Protein AF-A0A7S2XZB2-F1 (afdb_monomer)

Nearest PDB structures (foldseek):
  2qe9-assembly1_A  TM=4.032E-01  e=4.103E+00  Bacillus subtilis
  6ci5-assembly1_A  TM=3.656E-01  e=5.348E+00  Anoxybacillus ayderensis G10

Sequence (186 aa):
TEIVTKYWADRLIQVLASNPILPNFGVTGPTDTLNPKIFTHSFVHRTHLEVFQGAYFPEGFKNWWSDDWISTVYGRRHTFRQQDVKVTHNVKAQKTGSWERYEIDYTAQWILEKELRQGFVTVSRYLRQKGLPGLPLPSICSYSPGIEDMVAFNLPNKNQSLPTSQNASLPLPPSGNTTSKHNLSR

Secondary structure (DSSP, 8-state):
-EE-STTHHHHHHHHHHT-SSSTT-SEEEEEESS-TTS-SS-B--THHHHHTTT-SS-TT--STHHHHHHHHTT-TTTEEEEEEEEEE--GGG--SS-S-SS---THHHHHHHHHHHHHHHHHHHHHHHTTPPPPPPP-STT----HHHHHTT----S--PPPP-------PPPP-----------

Solvent-accessible surface area (backbone atoms only — not comparable to full-atom values): 11949 Å² total; per-residue (Å²): 107,48,71,77,36,81,69,42,66,62,51,54,51,50,55,31,50,60,32,91,89,45,65,31,44,45,36,32,32,43,30,30,82,90,47,71,88,40,30,90,48,70,42,70,44,73,52,45,27,65,58,49,79,68,38,92,64,69,88,86,59,88,59,75,60,53,28,58,41,64,57,45,39,57,40,83,92,28,42,48,81,35,87,79,29,34,31,47,72,62,69,86,80,67,84,79,77,72,99,61,96,67,83,91,56,73,70,55,54,59,50,46,55,52,53,37,55,54,36,38,52,40,52,22,49,53,29,44,77,71,75,38,83,50,68,78,78,68,93,64,76,97,59,74,83,52,73,60,69,67,48,72,78,66,64,76,79,91,78,73,81,76,85,88,76,83,89,79,85,87,77,84,83,84,88,81,85,86,86,87,87,87,80,86,91,132

Mean predicted aligned error: 14.4 Å

Structure (mmCIF, N/CA/C/O backbone):
data_AF-A0A7S2XZB2-F1
#
_entry.id   AF-A0A7S2XZB2-F1
#
loop_
_atom_site.group_PDB
_atom_site.id
_atom_site.type_symbol
_atom_site.label_atom_id
_atom_site.label_alt_id
_atom_site.label_comp_id
_atom_site.label_asym_id
_atom_site.label_entity_id
_atom_site.label_seq_id
_atom_site.pdbx_PDB_ins_code
_atom_site.Cartn_x
_atom_site.Cartn_y
_atom_site.Cartn_z
_atom_site.occupancy
_atom_site.B_iso_or_equiv
_atom_site.auth_seq_id
_atom_site.auth_comp_id
_atom_site.auth_asym_id
_atom_site.auth_atom_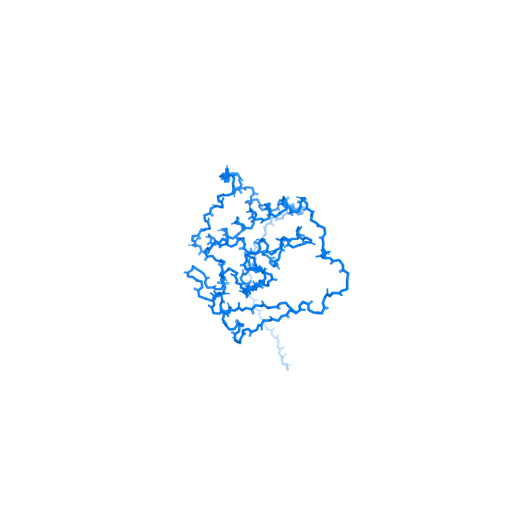id
_atom_site.pdbx_PDB_model_num
ATOM 1 N N . THR A 1 1 ? 6.235 -2.845 -19.953 1.00 83.31 1 THR A N 1
ATOM 2 C CA . THR A 1 1 ? 5.923 -3.622 -18.743 1.00 83.31 1 THR A CA 1
ATOM 3 C C . THR A 1 1 ? 4.567 -4.247 -18.934 1.00 83.31 1 THR A C 1
ATOM 5 O O . THR A 1 1 ? 3.728 -3.596 -19.543 1.00 83.31 1 THR A O 1
ATOM 8 N N . GLU A 1 2 ? 4.373 -5.482 -18.486 1.00 90.56 2 GLU A N 1
ATOM 9 C CA . GLU A 1 2 ? 3.124 -6.230 -18.661 1.00 90.56 2 GLU A CA 1
ATOM 10 C C . GLU A 1 2 ? 2.838 -7.093 -17.425 1.00 90.56 2 GLU A C 1
ATOM 12 O O . GLU A 1 2 ? 3.747 -7.728 -16.890 1.00 90.56 2 GLU A O 1
ATOM 17 N N . ILE A 1 3 ? 1.580 -7.124 -16.971 1.00 91.62 3 ILE A N 1
ATOM 18 C CA . ILE A 1 3 ? 1.120 -8.099 -15.973 1.00 91.62 3 ILE A CA 1
ATOM 19 C C . ILE A 1 3 ? 0.718 -9.366 -16.726 1.00 91.62 3 ILE A C 1
ATOM 21 O O . ILE A 1 3 ? -0.261 -9.367 -17.466 1.00 91.62 3 ILE A O 1
ATOM 25 N N . VAL A 1 4 ? 1.478 -10.443 -16.534 1.00 92.06 4 VAL A N 1
ATOM 26 C CA . VAL A 1 4 ? 1.359 -11.678 -17.333 1.00 92.06 4 VAL A CA 1
ATOM 27 C C . VAL A 1 4 ? 0.347 -12.678 -16.761 1.00 92.06 4 VAL A C 1
ATOM 29 O O . VAL A 1 4 ? -0.022 -13.651 -17.418 1.00 92.06 4 VAL A O 1
ATOM 32 N N . THR A 1 5 ? -0.108 -12.465 -15.525 1.00 92.62 5 THR A N 1
ATOM 33 C CA . THR A 1 5 ? -1.073 -13.344 -14.852 1.00 92.62 5 THR A CA 1
ATOM 34 C C . THR A 1 5 ? -2.502 -13.034 -15.309 1.00 92.62 5 THR A C 1
ATOM 36 O O . THR A 1 5 ? -2.958 -11.900 -15.200 1.00 92.62 5 THR A O 1
ATOM 39 N N . LYS A 1 6 ? -3.256 -14.041 -15.769 1.00 94.88 6 LYS A N 1
ATOM 40 C CA . LYS A 1 6 ? -4.691 -13.890 -16.086 1.00 94.88 6 LYS A CA 1
ATOM 41 C C . LYS A 1 6 ? -5.515 -13.619 -14.823 1.00 94.88 6 LYS A C 1
ATOM 43 O O . LYS A 1 6 ? -5.174 -14.120 -13.758 1.00 94.88 6 LYS A O 1
ATOM 48 N N . TYR A 1 7 ? -6.612 -12.869 -14.958 1.00 95.31 7 TYR A N 1
ATOM 49 C CA . TYR A 1 7 ? -7.508 -12.510 -13.841 1.00 95.31 7 TYR A CA 1
ATOM 50 C C . TYR A 1 7 ? -6.796 -11.794 -12.682 1.00 95.31 7 TYR A C 1
ATOM 52 O O . TYR A 1 7 ? -7.238 -11.836 -11.534 1.00 95.31 7 TYR A O 1
ATOM 60 N N . TRP A 1 8 ? -5.676 -11.126 -12.977 1.00 95.88 8 TRP A N 1
ATOM 61 C CA . TRP A 1 8 ? -4.886 -10.427 -11.971 1.00 95.88 8 TRP A CA 1
ATOM 62 C C . TRP A 1 8 ? -5.719 -9.392 -11.210 1.00 95.88 8 TRP A C 1
ATOM 64 O O . TRP A 1 8 ? -5.598 -9.298 -9.994 1.00 95.88 8 TRP A O 1
ATOM 74 N N . ALA A 1 9 ? -6.593 -8.652 -11.898 1.00 96.12 9 ALA A N 1
ATOM 75 C CA . ALA A 1 9 ? -7.404 -7.608 -11.280 1.00 96.12 9 ALA A CA 1
ATOM 76 C C . ALA A 1 9 ? -8.360 -8.196 -10.235 1.00 96.12 9 ALA A C 1
ATOM 78 O O . ALA A 1 9 ? -8.348 -7.757 -9.086 1.00 96.12 9 ALA A O 1
ATOM 79 N N . ASP A 1 10 ? -9.107 -9.243 -10.600 1.00 97.19 10 ASP A N 1
ATOM 80 C CA . ASP A 1 10 ? -10.023 -9.942 -9.693 1.00 97.19 10 ASP A CA 1
ATOM 81 C C . ASP A 1 10 ? -9.284 -10.460 -8.460 1.00 97.19 10 ASP A C 1
ATOM 83 O O . ASP A 1 10 ? -9.755 -10.312 -7.331 1.00 97.19 10 ASP A O 1
ATOM 87 N N . ARG A 1 11 ? -8.078 -11.004 -8.662 1.00 97.19 11 ARG A N 1
ATOM 88 C CA . ARG A 1 11 ? -7.239 -11.493 -7.570 1.00 97.19 11 ARG A CA 1
ATOM 89 C C . ARG A 1 11 ? -6.846 -10.376 -6.602 1.00 97.19 11 ARG A C 1
ATOM 91 O O . ARG A 1 11 ? -7.005 -10.544 -5.394 1.00 97.19 11 ARG A O 1
ATOM 98 N N . LEU A 1 12 ? -6.359 -9.240 -7.107 1.00 97.25 12 LEU A N 1
ATOM 99 C CA . LEU A 1 12 ? -5.964 -8.101 -6.267 1.00 97.25 12 LEU A CA 1
ATOM 100 C C . LEU A 1 12 ? -7.168 -7.485 -5.531 1.00 97.25 12 LEU A C 1
ATOM 102 O O . LEU A 1 12 ? -7.056 -7.138 -4.354 1.00 97.25 12 LEU A O 1
ATOM 106 N N . ILE A 1 13 ? -8.330 -7.412 -6.188 1.00 98.06 13 ILE A N 1
ATOM 107 C CA . ILE A 1 13 ? -9.589 -6.957 -5.580 1.00 98.06 13 ILE A CA 1
ATOM 108 C C . ILE A 1 13 ? -9.991 -7.879 -4.425 1.00 98.06 13 ILE A C 1
ATOM 110 O O . ILE A 1 13 ? -10.234 -7.402 -3.317 1.00 98.06 13 ILE A O 1
ATOM 114 N N . GLN A 1 14 ? -10.019 -9.195 -4.654 1.00 97.81 14 GLN A N 1
ATOM 115 C CA . GLN A 1 14 ? -10.382 -10.180 -3.630 1.00 97.81 14 GLN A CA 1
ATOM 116 C C . GLN A 1 14 ? -9.453 -10.113 -2.418 1.00 97.81 14 GLN A C 1
ATOM 118 O O . GLN A 1 14 ? -9.915 -10.186 -1.282 1.00 97.81 14 GLN A O 1
ATOM 123 N N . VAL A 1 15 ? -8.151 -9.935 -2.647 1.00 97.06 15 VAL A N 1
ATOM 124 C CA . VAL A 1 15 ? -7.157 -9.805 -1.576 1.00 97.06 15 VAL A CA 1
ATOM 125 C C . VAL A 1 15 ? -7.480 -8.617 -0.675 1.00 97.06 15 VAL A C 1
ATOM 127 O O . VAL A 1 15 ? -7.577 -8.792 0.539 1.00 97.06 15 VAL A O 1
ATOM 130 N N . LEU A 1 16 ? -7.701 -7.432 -1.249 1.00 97.69 16 LEU A N 1
ATOM 131 C CA . LEU A 1 16 ? -8.055 -6.250 -0.462 1.00 97.69 16 LEU A CA 1
ATOM 132 C C . LEU A 1 16 ? -9.400 -6.429 0.247 1.00 97.69 16 LEU A C 1
ATOM 134 O O . LEU A 1 16 ? -9.502 -6.130 1.438 1.00 97.69 16 LEU A O 1
ATOM 138 N N . ALA A 1 17 ? -10.409 -6.971 -0.438 1.00 98.06 17 ALA A N 1
ATOM 139 C CA . ALA A 1 17 ? -11.715 -7.261 0.150 1.00 98.06 17 ALA A CA 1
ATOM 140 C C . ALA A 1 17 ? -11.624 -8.241 1.332 1.00 98.06 17 ALA A C 1
ATOM 142 O O . ALA A 1 17 ? -12.382 -8.118 2.291 1.00 98.06 17 ALA A O 1
ATOM 143 N N . SER A 1 18 ? -10.662 -9.168 1.297 1.00 96.94 18 SER A N 1
ATOM 144 C CA . SER A 1 18 ? -10.449 -10.193 2.325 1.00 96.94 18 SER A CA 1
ATOM 145 C C . SER A 1 18 ? -9.659 -9.732 3.555 1.00 96.94 18 SER A C 1
ATOM 147 O O . SER A 1 18 ? -9.379 -10.552 4.432 1.00 96.94 18 SER A O 1
ATOM 149 N N . ASN A 1 19 ? -9.267 -8.455 3.649 1.00 96.25 19 ASN A N 1
ATOM 150 C CA . ASN A 1 19 ? -8.520 -7.967 4.808 1.00 96.25 19 ASN A CA 1
ATOM 151 C C . ASN A 1 19 ? -9.301 -8.251 6.116 1.00 96.25 19 ASN A C 1
ATOM 153 O O . ASN A 1 19 ? -10.429 -7.778 6.270 1.00 96.25 19 ASN A O 1
ATOM 157 N N . PRO A 1 20 ? -8.702 -8.979 7.081 1.00 92.25 20 PRO A N 1
ATOM 158 C CA . PRO A 1 20 ? -9.419 -9.522 8.237 1.00 92.25 20 PRO A CA 1
ATOM 159 C C . PRO A 1 20 ? -9.800 -8.476 9.291 1.00 92.25 20 PRO A C 1
ATOM 161 O O . PRO A 1 20 ? -10.577 -8.777 10.191 1.00 92.25 20 PRO A O 1
ATOM 164 N N . ILE A 1 21 ? -9.219 -7.275 9.231 1.00 92.69 21 ILE A N 1
ATOM 165 C CA . ILE A 1 21 ? -9.509 -6.184 10.173 1.00 92.69 21 ILE A CA 1
ATOM 166 C C . ILE A 1 21 ? -10.516 -5.211 9.565 1.00 92.69 21 ILE A C 1
ATOM 168 O O . ILE A 1 21 ? -11.440 -4.775 10.246 1.00 92.69 21 ILE A O 1
ATOM 172 N N . LEU A 1 22 ? -10.323 -4.851 8.297 1.00 95.44 22 LEU A N 1
ATOM 173 C CA . LEU A 1 22 ? -11.195 -3.923 7.592 1.00 95.44 22 LEU A CA 1
ATOM 174 C C . LEU A 1 22 ? -11.205 -4.270 6.101 1.00 95.44 22 LEU A C 1
ATOM 176 O O . LEU A 1 22 ? -10.175 -4.084 5.450 1.00 95.44 22 LEU A O 1
ATOM 180 N N . PRO A 1 23 ? -12.337 -4.732 5.540 1.00 97.69 23 PRO A N 1
ATOM 181 C CA . PRO A 1 23 ? -12.445 -5.004 4.115 1.00 97.69 23 PRO A CA 1
ATOM 182 C C . PRO A 1 23 ? -12.007 -3.810 3.269 1.00 97.69 23 PRO A C 1
ATOM 184 O O . PRO A 1 23 ? -12.341 -2.660 3.560 1.00 97.69 23 PRO A O 1
ATOM 187 N N . ASN A 1 24 ? -11.269 -4.102 2.202 1.00 98.31 24 ASN A N 1
ATOM 188 C CA . ASN A 1 24 ? -10.711 -3.138 1.260 1.00 98.31 24 ASN A CA 1
ATOM 189 C C . ASN A 1 24 ? -9.665 -2.170 1.839 1.00 98.31 24 ASN A C 1
ATOM 191 O O . ASN A 1 24 ? -9.346 -1.153 1.223 1.00 98.31 24 ASN A O 1
ATOM 195 N N . PHE A 1 25 ? -9.111 -2.469 3.011 1.00 97.88 25 PHE A N 1
ATOM 196 C CA . PHE A 1 25 ? -8.040 -1.682 3.609 1.00 97.88 25 PHE A CA 1
ATOM 197 C C . PHE A 1 25 ? -6.660 -2.234 3.254 1.00 97.88 25 PHE A C 1
ATOM 199 O O . PHE A 1 25 ? -6.464 -3.450 3.205 1.00 97.88 25 PHE A O 1
ATOM 206 N N . GLY A 1 26 ? -5.681 -1.346 3.096 1.00 97.44 26 GLY A N 1
ATOM 207 C CA . GLY A 1 26 ? -4.294 -1.717 2.839 1.00 97.44 26 GLY A CA 1
ATOM 208 C C . GLY A 1 26 ? -3.870 -1.537 1.388 1.00 97.44 26 GLY A C 1
ATOM 209 O O . GLY A 1 26 ? -4.462 -0.764 0.634 1.00 97.44 26 GLY A O 1
ATOM 210 N N . VAL A 1 27 ? -2.825 -2.270 1.017 1.00 98.25 27 VAL A N 1
ATOM 211 C CA . VAL A 1 27 ? -2.229 -2.249 -0.319 1.00 98.25 27 VAL A CA 1
ATOM 212 C C . VAL A 1 27 ? -1.870 -3.658 -0.772 1.00 98.25 27 VAL A C 1
ATOM 214 O O . VAL A 1 27 ? -1.482 -4.518 0.021 1.00 98.25 27 VAL A O 1
ATOM 217 N N . THR A 1 28 ? -1.972 -3.886 -2.073 1.00 97.81 28 THR A N 1
ATOM 218 C CA . THR A 1 28 ? -1.464 -5.075 -2.749 1.00 97.81 28 THR A CA 1
ATOM 219 C C . THR A 1 28 ? -0.800 -4.684 -4.072 1.00 97.81 28 THR A C 1
ATOM 221 O O . THR A 1 28 ? -0.580 -3.505 -4.332 1.0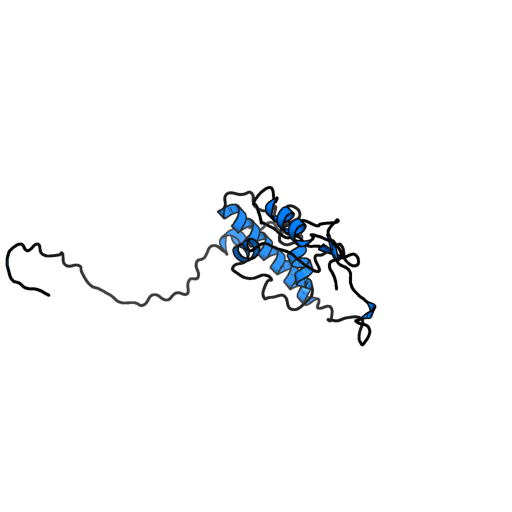0 97.81 28 THR A O 1
ATOM 224 N N . GLY A 1 29 ? -0.439 -5.657 -4.897 1.00 96.31 29 GLY A N 1
ATOM 225 C CA . GLY A 1 29 ? 0.154 -5.432 -6.209 1.00 96.31 29 GLY A CA 1
ATOM 226 C C . GLY A 1 29 ? 0.751 -6.716 -6.783 1.00 96.31 29 GLY A C 1
ATOM 227 O O . GLY A 1 29 ? 0.974 -7.675 -6.030 1.00 96.31 29 GLY A O 1
ATOM 228 N N . PRO A 1 30 ? 1.006 -6.761 -8.102 1.00 95.31 30 PRO A N 1
ATOM 229 C CA . PRO A 1 30 ? 1.800 -7.821 -8.703 1.00 95.31 30 PRO A CA 1
ATOM 230 C C . PRO A 1 30 ? 3.209 -7.866 -8.100 1.00 95.31 30 PRO A C 1
ATOM 232 O O . PRO A 1 30 ? 3.810 -6.836 -7.794 1.00 95.31 30 PRO A O 1
ATOM 235 N N . THR A 1 31 ? 3.766 -9.068 -7.990 1.00 92.88 31 THR A N 1
ATOM 236 C CA . THR A 1 31 ? 5.192 -9.252 -7.723 1.00 92.88 31 THR A CA 1
ATOM 237 C C . THR A 1 31 ? 5.981 -8.974 -8.995 1.00 92.88 31 THR A C 1
ATOM 239 O O . THR A 1 31 ? 5.800 -9.643 -10.018 1.00 92.88 31 THR A O 1
ATOM 242 N N . ASP A 1 32 ? 6.886 -8.005 -8.919 1.00 89.56 32 ASP A N 1
ATOM 243 C CA . ASP A 1 32 ? 7.895 -7.787 -9.943 1.00 89.56 32 ASP A CA 1
ATOM 244 C C . ASP A 1 32 ? 8.981 -8.856 -9.829 1.00 89.56 32 ASP A C 1
ATOM 246 O O . ASP A 1 32 ? 9.642 -9.010 -8.801 1.00 89.56 32 ASP A O 1
ATOM 250 N N . THR A 1 33 ? 9.156 -9.614 -10.909 1.00 83.19 33 THR A N 1
ATOM 251 C CA . THR A 1 33 ? 10.174 -10.669 -10.994 1.00 83.19 33 THR A CA 1
ATOM 252 C 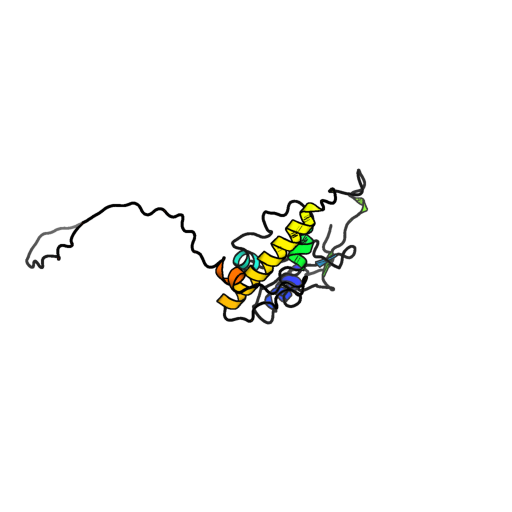C . THR A 1 33 ? 11.610 -10.152 -10.865 1.00 83.19 33 THR A C 1
ATOM 254 O O . THR A 1 33 ? 12.492 -10.931 -10.510 1.00 83.19 33 THR A O 1
ATOM 257 N N . LEU A 1 34 ? 11.850 -8.864 -11.125 1.00 83.94 34 LEU A N 1
ATOM 258 C CA . LEU A 1 34 ? 13.157 -8.220 -10.991 1.00 83.94 34 LEU A CA 1
ATOM 259 C C . LEU A 1 34 ? 13.319 -7.501 -9.645 1.00 83.94 34 LEU A C 1
ATOM 261 O O . LEU A 1 34 ? 14.443 -7.368 -9.164 1.00 83.94 34 LEU A O 1
ATOM 265 N N . ASN A 1 35 ? 12.219 -7.075 -9.015 1.00 81.31 35 ASN A N 1
ATOM 266 C CA . ASN A 1 35 ? 12.233 -6.415 -7.710 1.00 81.31 35 ASN A CA 1
ATOM 267 C C . ASN A 1 35 ? 11.069 -6.869 -6.803 1.00 81.31 35 ASN A C 1
ATOM 269 O O . ASN A 1 35 ? 10.096 -6.143 -6.607 1.00 81.31 35 ASN A O 1
ATOM 273 N N . PRO A 1 36 ? 11.165 -8.057 -6.180 1.00 80.38 36 PRO A N 1
ATOM 274 C CA . PRO A 1 36 ? 10.065 -8.619 -5.394 1.00 80.38 36 PRO A CA 1
ATOM 275 C C . PRO A 1 36 ? 9.877 -7.952 -4.018 1.00 80.38 36 PRO A C 1
ATOM 277 O O . PRO A 1 36 ? 8.935 -8.281 -3.292 1.00 80.38 36 PRO A O 1
ATOM 280 N N . LYS A 1 37 ? 10.792 -7.059 -3.613 1.00 82.12 37 LYS A N 1
ATOM 281 C CA . LYS A 1 37 ? 10.818 -6.470 -2.264 1.00 82.12 37 LYS A CA 1
ATOM 282 C C . LYS A 1 37 ? 9.880 -5.275 -2.110 1.00 82.12 37 LYS A C 1
ATOM 284 O O . LYS A 1 37 ? 9.399 -5.037 -1.005 1.00 82.12 37 LYS A O 1
ATOM 289 N N . ILE A 1 38 ? 9.596 -4.553 -3.189 1.00 86.06 38 ILE A N 1
ATOM 290 C CA . ILE A 1 38 ? 8.738 -3.363 -3.195 1.00 86.06 38 ILE A CA 1
ATOM 291 C C . ILE A 1 38 ? 7.639 -3.509 -4.247 1.00 86.06 38 ILE A C 1
ATOM 293 O O . ILE A 1 38 ? 7.719 -4.351 -5.138 1.00 86.06 38 ILE A O 1
ATOM 297 N N . PHE A 1 39 ? 6.573 -2.730 -4.115 1.00 90.06 39 PHE A N 1
ATOM 298 C CA . PHE A 1 39 ? 5.543 -2.633 -5.137 1.00 90.06 39 PHE A CA 1
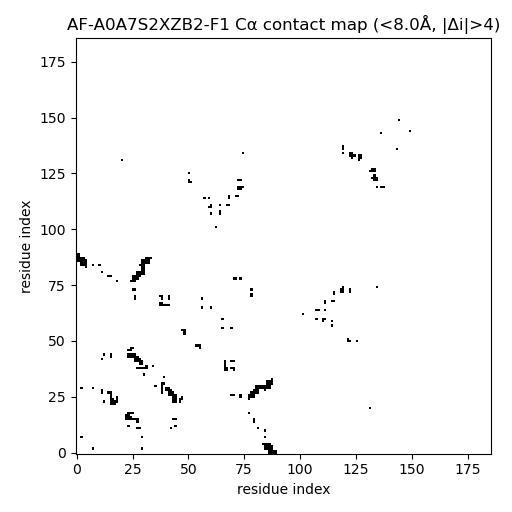ATOM 299 C C . PHE A 1 39 ? 5.948 -1.600 -6.180 1.00 90.06 39 PHE A C 1
ATOM 301 O O . PHE A 1 39 ? 5.684 -0.418 -6.000 1.00 90.06 39 PHE A O 1
ATOM 308 N N . THR A 1 40 ? 6.506 -2.062 -7.299 1.00 88.62 40 THR A N 1
ATOM 309 C CA . THR A 1 40 ? 6.697 -1.206 -8.485 1.00 88.62 40 THR A CA 1
ATOM 310 C C . THR A 1 40 ? 5.366 -0.833 -9.143 1.00 88.62 40 THR A C 1
ATOM 312 O O . THR A 1 40 ? 5.276 0.126 -9.901 1.00 88.62 40 THR A O 1
ATOM 315 N N . HIS A 1 41 ? 4.316 -1.612 -8.865 1.00 92.69 41 HIS A N 1
ATOM 316 C CA . HIS A 1 41 ? 2.939 -1.345 -9.262 1.00 92.69 41 HIS A CA 1
ATOM 317 C C . HIS A 1 41 ? 2.047 -1.616 -8.050 1.00 92.69 41 HIS A C 1
ATOM 319 O O . HIS A 1 41 ? 1.666 -2.756 -7.787 1.00 92.69 41 HIS A O 1
ATOM 325 N N . SER A 1 42 ? 1.759 -0.583 -7.263 1.00 95.00 42 SER A N 1
ATOM 326 C CA . SER A 1 42 ? 0.818 -0.705 -6.149 1.00 95.00 42 SER A CA 1
ATOM 327 C C . SER A 1 42 ? -0.627 -0.743 -6.654 1.00 95.00 42 SER A C 1
ATOM 329 O O . SER A 1 42 ? -0.972 -0.146 -7.671 1.00 95.00 42 SER A O 1
ATOM 331 N N . PHE A 1 43 ? -1.476 -1.464 -5.932 1.00 97.62 43 PHE A N 1
ATOM 332 C CA . PHE A 1 43 ? -2.906 -1.570 -6.167 1.00 97.62 43 PHE A CA 1
ATOM 333 C C . PHE A 1 43 ? -3.631 -1.376 -4.836 1.00 97.62 43 PHE A C 1
ATOM 335 O O . PHE A 1 43 ? -3.378 -2.087 -3.858 1.00 97.62 43 PHE A O 1
ATOM 342 N N . VAL A 1 44 ? -4.531 -0.399 -4.798 1.00 98.38 44 VAL A N 1
ATOM 343 C CA . VAL A 1 44 ? -5.271 0.006 -3.599 1.00 98.38 44 VAL A CA 1
ATOM 344 C C . VAL A 1 44 ? -6.750 0.185 -3.923 1.00 98.38 44 VAL A C 1
ATOM 346 O O . VAL A 1 44 ? -7.136 0.414 -5.067 1.00 98.38 44 VAL A O 1
ATOM 349 N N . HIS A 1 45 ? -7.590 0.111 -2.897 1.00 98.44 45 HIS A N 1
ATOM 350 C CA . HIS A 1 45 ? -8.995 0.499 -2.986 1.00 98.44 45 HIS A CA 1
ATOM 351 C C . HIS A 1 45 ? -9.162 1.994 -2.668 1.00 98.44 45 HIS A C 1
ATOM 353 O O . HIS A 1 45 ? -8.286 2.598 -2.048 1.00 98.44 45 HIS A O 1
ATOM 359 N N . ARG A 1 46 ? -10.326 2.588 -2.981 1.00 98.00 46 ARG A N 1
ATOM 360 C CA . ARG A 1 46 ? -10.654 3.988 -2.627 1.00 98.00 46 ARG A CA 1
ATOM 361 C C . ARG A 1 46 ? -10.487 4.313 -1.136 1.00 98.00 46 ARG A C 1
ATOM 363 O O . ARG A 1 46 ? -10.265 5.462 -0.784 1.00 98.00 46 ARG A O 1
ATOM 370 N N . THR A 1 47 ? -10.541 3.304 -0.266 1.00 98.12 47 THR A N 1
ATOM 371 C CA . THR A 1 47 ? -10.270 3.437 1.174 1.00 98.12 47 THR A CA 1
ATOM 372 C C . THR A 1 47 ? -8.875 4.001 1.445 1.00 98.12 47 THR A C 1
ATOM 374 O O . THR A 1 47 ? -8.697 4.707 2.428 1.00 98.12 47 THR A O 1
ATOM 377 N N . HIS A 1 48 ? -7.894 3.763 0.573 1.00 98.38 48 HIS A N 1
ATOM 378 C CA . HIS A 1 48 ? -6.590 4.417 0.667 1.00 98.38 48 HIS A CA 1
ATOM 379 C C . HIS A 1 48 ? -6.708 5.943 0.577 1.00 98.38 48 HIS A C 1
ATOM 381 O O . HIS A 1 48 ? -6.179 6.654 1.426 1.00 98.38 48 HIS A O 1
ATOM 387 N N . LEU A 1 49 ? -7.487 6.439 -0.385 1.00 97.69 49 LEU A N 1
ATOM 388 C CA . LEU A 1 49 ? -7.743 7.870 -0.537 1.00 97.69 49 LEU A CA 1
ATOM 389 C C . LEU A 1 49 ? -8.533 8.427 0.654 1.00 97.69 49 LEU A C 1
ATOM 391 O O . LEU A 1 49 ? -8.285 9.549 1.073 1.00 97.69 49 LEU A O 1
ATOM 395 N N . GLU A 1 50 ? -9.438 7.648 1.250 1.00 97.81 50 GLU A N 1
ATOM 396 C CA . GLU A 1 50 ? -10.118 8.047 2.492 1.00 97.81 50 GLU A CA 1
ATOM 397 C C . GLU A 1 50 ? -9.130 8.177 3.669 1.00 97.81 50 GLU A C 1
ATOM 399 O O . GLU A 1 50 ? -9.237 9.111 4.461 1.00 97.81 50 GLU A O 1
ATOM 404 N N . VAL A 1 51 ? -8.150 7.270 3.777 1.00 97.44 51 VAL A N 1
ATOM 405 C CA . VAL A 1 51 ? -7.102 7.309 4.816 1.00 97.44 51 VAL A CA 1
ATOM 406 C C . VAL A 1 51 ? -6.207 8.539 4.648 1.00 97.44 51 VAL A C 1
ATOM 408 O O . VAL A 1 51 ? -5.907 9.216 5.631 1.00 97.44 51 VAL A O 1
ATOM 411 N N . PHE A 1 52 ? -5.800 8.840 3.414 1.00 96.56 52 PHE A N 1
ATOM 412 C CA . PHE A 1 52 ? -4.831 9.892 3.087 1.00 96.56 52 PHE A CA 1
ATOM 413 C C . PHE A 1 52 ? -5.467 11.155 2.491 1.00 96.56 52 PHE A C 1
ATOM 415 O O . PHE A 1 52 ? -4.809 11.907 1.780 1.00 96.56 52 PHE A O 1
ATOM 422 N N . GLN A 1 53 ? -6.742 11.412 2.801 1.00 95.00 53 GLN A N 1
ATOM 423 C CA . GLN A 1 53 ? -7.432 12.671 2.478 1.00 95.00 53 GLN A CA 1
ATOM 424 C C . GLN A 1 53 ? -7.375 13.041 0.981 1.00 95.00 53 GLN A C 1
ATOM 426 O O . GLN A 1 53 ? -7.229 14.202 0.614 1.00 95.00 53 GLN A O 1
ATOM 431 N N . GLY A 1 54 ? -7.501 12.043 0.107 1.00 95.25 54 GLY A N 1
ATOM 432 C CA . GLY A 1 54 ? -7.514 12.200 -1.348 1.00 95.25 54 GLY A CA 1
ATOM 433 C C . GLY A 1 54 ? -6.156 12.025 -2.029 1.00 95.25 54 GLY A C 1
ATOM 434 O O . GLY A 1 54 ? -6.122 11.916 -3.253 1.00 95.25 54 GLY A O 1
ATOM 435 N N . ALA A 1 55 ? -5.055 11.940 -1.280 1.00 94.81 55 ALA A N 1
ATOM 436 C CA . ALA A 1 55 ? -3.728 11.716 -1.844 1.00 94.81 55 ALA A CA 1
ATOM 437 C C . ALA A 1 55 ? -3.430 10.218 -2.028 1.00 94.81 55 ALA A C 1
ATOM 439 O O . ALA A 1 55 ? -3.701 9.411 -1.141 1.00 94.81 55 ALA A O 1
ATOM 440 N N . TYR A 1 56 ? -2.845 9.849 -3.174 1.00 95.19 56 TYR A N 1
ATOM 441 C CA . TYR A 1 56 ? -2.311 8.495 -3.404 1.00 95.19 56 TYR A CA 1
ATOM 442 C C . TYR A 1 56 ? -0.873 8.358 -2.875 1.00 95.19 56 TYR A C 1
ATOM 444 O O . TYR A 1 56 ? -0.471 7.326 -2.347 1.00 95.19 56 TYR A O 1
ATOM 452 N N . PHE A 1 57 ? -0.086 9.423 -3.002 1.00 94.56 57 PHE A N 1
ATOM 453 C CA . PHE A 1 57 ? 1.253 9.524 -2.440 1.00 94.56 57 PHE A CA 1
ATOM 454 C C . PHE A 1 57 ? 1.393 10.865 -1.716 1.00 94.56 57 PHE A C 1
ATOM 456 O O . PHE A 1 57 ? 0.755 11.838 -2.126 1.00 94.56 57 PHE A O 1
ATOM 463 N N . PRO A 1 58 ? 2.231 10.944 -0.673 1.00 91.12 58 PRO A N 1
ATOM 464 C CA . PRO A 1 58 ? 2.638 12.215 -0.091 1.00 91.12 58 PRO A CA 1
ATOM 465 C C . PRO A 1 58 ? 3.222 13.174 -1.134 1.00 91.12 58 PRO A C 1
ATOM 467 O O . PRO A 1 58 ? 4.026 12.771 -1.974 1.00 91.12 58 PRO A O 1
ATOM 470 N N . GLU A 1 59 ? 2.880 14.460 -1.035 1.00 84.50 59 GLU A N 1
ATOM 471 C CA . GLU A 1 59 ? 3.355 15.509 -1.957 1.00 84.50 59 GLU A CA 1
ATOM 472 C C . GLU A 1 59 ? 4.885 15.673 -1.956 1.00 84.50 59 GLU A C 1
ATOM 474 O O . GLU A 1 59 ? 5.467 16.182 -2.913 1.00 84.50 59 GLU A O 1
ATOM 479 N N . GLY A 1 60 ? 5.551 15.233 -0.882 1.00 75.50 60 GLY A N 1
ATOM 480 C CA . GLY A 1 60 ? 7.003 15.303 -0.736 1.00 75.50 60 GLY A CA 1
ATOM 481 C C . GLY A 1 60 ? 7.786 14.369 -1.665 1.00 75.50 60 GLY A C 1
ATOM 482 O O . GLY A 1 60 ? 8.987 14.578 -1.844 1.00 75.50 60 GLY A O 1
ATOM 483 N N . PHE A 1 61 ? 7.151 13.358 -2.271 1.00 80.56 61 PHE A N 1
ATOM 484 C CA . PHE A 1 61 ? 7.850 12.427 -3.156 1.00 80.56 61 PHE A CA 1
ATOM 485 C C . PHE A 1 61 ? 7.952 12.956 -4.587 1.00 80.56 61 PHE A C 1
ATOM 487 O O . PHE A 1 61 ? 6.954 13.213 -5.255 1.00 80.56 61 PHE A O 1
ATOM 494 N N . LYS A 1 62 ? 9.191 13.069 -5.079 1.00 66.75 62 LYS A N 1
ATOM 495 C CA . LYS A 1 62 ? 9.514 13.466 -6.464 1.00 66.75 62 LYS A CA 1
ATOM 496 C C . LYS A 1 62 ? 10.175 12.345 -7.279 1.00 66.75 62 LYS A C 1
ATOM 498 O O . LYS A 1 62 ? 10.559 12.560 -8.423 1.00 66.75 62 LYS A O 1
ATOM 503 N N . ASN A 1 63 ? 10.361 11.171 -6.682 1.00 68.88 63 ASN A N 1
ATOM 504 C CA . ASN A 1 63 ? 11.207 10.085 -7.178 1.00 68.88 63 ASN A CA 1
ATOM 505 C C . ASN A 1 63 ? 10.702 8.712 -6.682 1.00 68.88 63 ASN A C 1
ATOM 507 O O . ASN A 1 63 ? 9.603 8.599 -6.144 1.00 68.88 63 ASN A O 1
ATOM 511 N N . TRP A 1 64 ? 11.523 7.672 -6.869 1.00 70.50 64 TRP A N 1
ATOM 512 C CA . TRP A 1 64 ? 11.207 6.258 -6.621 1.00 70.50 64 TRP A CA 1
ATOM 513 C C . TRP A 1 64 ? 10.824 5.888 -5.180 1.00 70.50 64 TRP A C 1
ATOM 515 O O . TRP A 1 64 ? 10.280 4.809 -4.966 1.00 70.50 64 TRP A O 1
ATOM 525 N N . TRP A 1 65 ? 11.055 6.760 -4.192 1.00 82.69 65 TRP A N 1
ATOM 526 C CA . TRP A 1 65 ? 10.744 6.468 -2.785 1.00 82.69 65 TRP A CA 1
ATOM 527 C C . TRP A 1 65 ? 9.248 6.273 -2.503 1.00 82.69 65 TRP A C 1
ATOM 529 O O . TRP A 1 65 ? 8.884 5.747 -1.451 1.00 82.69 65 TRP A O 1
ATOM 539 N N . SER A 1 66 ? 8.372 6.644 -3.443 1.00 88.75 66 SER A N 1
ATOM 540 C CA . SER A 1 66 ? 6.947 6.303 -3.398 1.00 88.75 66 SER A CA 1
ATOM 541 C C . SER A 1 66 ? 6.709 4.796 -3.278 1.00 88.75 66 SER A C 1
ATOM 543 O O . SER A 1 66 ? 5.800 4.376 -2.557 1.00 88.75 66 SER A O 1
ATOM 545 N N . ASP A 1 67 ? 7.537 3.987 -3.945 1.00 89.62 67 ASP A N 1
ATOM 546 C CA . ASP A 1 67 ? 7.395 2.531 -3.990 1.00 89.62 67 ASP A CA 1
ATOM 547 C C . ASP A 1 67 ? 7.791 1.913 -2.646 1.00 89.62 67 ASP A C 1
ATOM 549 O O . ASP A 1 67 ? 7.090 1.038 -2.125 1.00 89.62 67 ASP A O 1
ATOM 553 N N . ASP A 1 68 ? 8.868 2.413 -2.034 1.00 88.69 68 ASP A N 1
ATOM 554 C CA . ASP A 1 68 ? 9.280 2.060 -0.674 1.00 88.69 68 ASP A CA 1
ATOM 555 C C . ASP A 1 68 ? 8.224 2.465 0.358 1.00 88.69 68 ASP A C 1
ATOM 557 O O . ASP A 1 68 ? 7.860 1.669 1.234 1.00 88.69 68 ASP A O 1
ATOM 561 N N . TRP A 1 69 ? 7.687 3.682 0.231 1.00 92.94 69 TRP A N 1
ATOM 562 C CA . TRP A 1 69 ? 6.673 4.199 1.140 1.00 92.94 69 TRP A CA 1
ATOM 563 C C . TRP A 1 69 ? 5.401 3.356 1.101 1.00 92.94 69 TRP A C 1
ATOM 565 O O . TRP A 1 69 ? 4.978 2.833 2.136 1.00 92.94 69 TRP A O 1
ATOM 575 N N . ILE A 1 70 ? 4.814 3.154 -0.083 1.00 95.06 70 ILE A N 1
ATOM 576 C CA . ILE A 1 70 ? 3.547 2.423 -0.203 1.00 95.06 70 ILE A CA 1
ATOM 577 C C . ILE A 1 70 ? 3.716 0.952 0.188 1.00 95.06 70 ILE A C 1
ATOM 579 O O . ILE A 1 70 ? 2.826 0.366 0.802 1.00 95.06 70 ILE A O 1
ATOM 583 N N . SER A 1 71 ? 4.890 0.368 -0.065 1.00 93.12 71 SER A N 1
ATOM 584 C CA . SER A 1 71 ? 5.236 -0.991 0.368 1.00 93.12 71 SER A CA 1
ATOM 585 C C . SER A 1 71 ? 5.249 -1.172 1.888 1.00 93.12 71 SER A C 1
ATOM 587 O O . SER A 1 7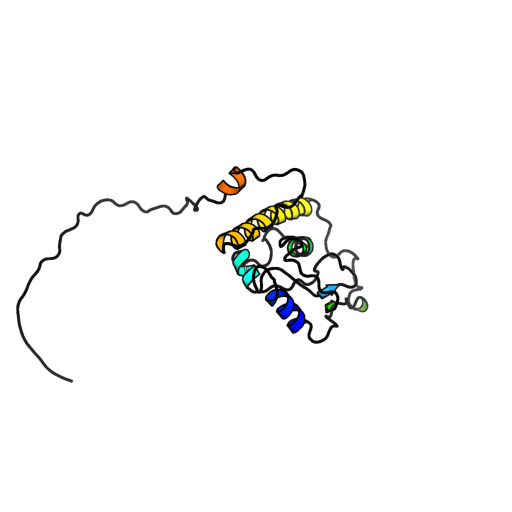1 ? 5.194 -2.311 2.366 1.00 93.12 71 SER A O 1
ATOM 589 N N . THR A 1 72 ? 5.317 -0.075 2.645 1.00 92.69 72 THR A N 1
ATOM 590 C CA . THR A 1 72 ? 5.643 -0.090 4.075 1.00 92.69 72 THR A CA 1
ATOM 591 C C . THR A 1 72 ? 4.578 0.573 4.948 1.00 92.69 72 THR A C 1
ATOM 593 O O . THR A 1 72 ? 4.320 0.079 6.044 1.00 92.69 72 THR A O 1
ATOM 596 N N . VAL A 1 73 ? 3.918 1.639 4.481 1.00 94.69 73 VAL A N 1
ATOM 597 C CA . VAL A 1 73 ? 3.066 2.529 5.299 1.00 94.69 73 VAL A CA 1
ATOM 598 C C . VAL A 1 73 ? 1.897 1.830 6.003 1.00 94.69 73 VAL A C 1
ATOM 600 O O . VAL A 1 73 ? 1.479 2.218 7.092 1.00 94.69 73 VAL A O 1
ATOM 603 N N . TYR A 1 74 ? 1.385 0.757 5.408 1.00 94.69 74 TYR A N 1
ATOM 604 C CA . TYR A 1 74 ? 0.298 -0.046 5.965 1.00 94.69 74 TYR A CA 1
ATOM 605 C C . TYR A 1 74 ? 0.761 -1.105 6.975 1.00 94.69 74 TYR A C 1
ATOM 607 O O . TYR A 1 74 ? -0.063 -1.742 7.637 1.00 94.69 74 TYR A O 1
ATOM 615 N N . GLY A 1 75 ? 2.074 -1.292 7.117 1.00 90.75 75 GLY A N 1
ATOM 616 C CA . GLY A 1 75 ? 2.679 -2.329 7.938 1.00 90.75 75 GLY A CA 1
ATOM 617 C C . GLY A 1 75 ? 2.408 -3.745 7.419 1.00 90.75 75 GLY A C 1
ATOM 618 O O . GLY A 1 75 ? 1.569 -3.999 6.558 1.00 90.75 75 GLY A O 1
ATOM 619 N N . ARG A 1 76 ? 3.098 -4.732 8.000 1.00 89.31 76 ARG A N 1
ATOM 620 C CA . ARG A 1 76 ? 3.053 -6.130 7.531 1.00 89.31 76 ARG A CA 1
ATOM 621 C C . ARG A 1 76 ? 1.643 -6.742 7.487 1.00 89.31 76 ARG A C 1
ATOM 623 O O . ARG A 1 76 ? 1.403 -7.643 6.695 1.00 89.31 76 ARG A O 1
ATOM 630 N N . ARG A 1 77 ? 0.719 -6.291 8.342 1.00 89.69 77 ARG A N 1
ATOM 631 C CA . ARG A 1 77 ? -0.636 -6.868 8.458 1.00 89.69 77 ARG A CA 1
ATOM 632 C C . ARG A 1 77 ? -1.599 -6.416 7.358 1.00 89.69 77 ARG A C 1
ATOM 634 O O . ARG A 1 77 ? -2.614 -7.078 7.167 1.00 89.69 77 ARG A O 1
ATOM 641 N N . HIS A 1 78 ? -1.299 -5.314 6.671 1.00 94.69 78 HIS A N 1
ATOM 642 C CA . HIS A 1 78 ? -2.170 -4.724 5.645 1.00 94.69 78 HIS A CA 1
ATOM 643 C C . HIS A 1 78 ? -1.435 -4.455 4.323 1.00 94.69 78 HIS A C 1
ATOM 645 O O . HIS A 1 78 ? -1.966 -3.794 3.433 1.00 94.69 78 HIS A O 1
ATOM 651 N N . THR A 1 79 ? -0.227 -5.000 4.188 1.00 94.94 79 THR A N 1
ATOM 652 C CA . THR A 1 79 ? 0.551 -5.049 2.950 1.00 94.94 79 THR A CA 1
ATOM 653 C C . THR A 1 79 ? 0.512 -6.481 2.420 1.00 94.94 79 THR A C 1
ATOM 655 O O . THR A 1 79 ? 1.168 -7.373 2.961 1.00 94.94 79 THR A O 1
ATOM 658 N N . PHE A 1 80 ? -0.250 -6.717 1.353 1.00 94.88 80 PHE A N 1
ATOM 659 C CA . PHE A 1 80 ? -0.509 -8.054 0.816 1.00 94.88 80 PHE A CA 1
ATOM 660 C C . PHE A 1 80 ? 0.281 -8.301 -0.468 1.00 94.88 80 PHE A C 1
ATOM 662 O O . PHE A 1 80 ? -0.117 -7.869 -1.550 1.00 94.88 80 PHE A O 1
ATOM 669 N N . ARG A 1 81 ? 1.395 -9.027 -0.376 1.00 91.56 81 ARG A N 1
ATOM 670 C CA . ARG A 1 81 ? 2.219 -9.371 -1.546 1.00 91.56 81 ARG A CA 1
ATOM 671 C C . ARG A 1 81 ? 1.693 -10.638 -2.220 1.00 91.56 81 ARG A C 1
ATOM 673 O O . ARG A 1 81 ? 1.662 -11.690 -1.587 1.00 91.56 81 ARG A O 1
ATOM 680 N N . GLN A 1 82 ? 1.290 -10.531 -3.487 1.00 89.62 82 GLN A N 1
ATOM 681 C CA . GLN A 1 82 ? 0.769 -11.655 -4.271 1.00 89.62 82 GLN A CA 1
ATOM 682 C C . GLN A 1 82 ? 1.884 -12.312 -5.083 1.00 89.62 82 GLN A C 1
ATOM 684 O O . GLN A 1 82 ? 2.440 -11.690 -5.983 1.00 89.62 82 GLN A O 1
ATOM 689 N N . GLN A 1 83 ? 2.215 -13.567 -4.774 1.00 86.75 83 GLN A N 1
ATOM 690 C CA . GLN A 1 83 ? 3.243 -14.331 -5.502 1.00 86.75 83 GLN A CA 1
ATOM 691 C C . GLN A 1 83 ? 2.724 -14.920 -6.829 1.00 86.75 83 GLN A C 1
ATOM 693 O O . GLN A 1 83 ? 3.505 -15.245 -7.726 1.00 86.75 83 GLN A O 1
ATOM 698 N N . ASP A 1 84 ? 1.407 -15.070 -6.942 1.00 89.94 84 ASP A N 1
ATOM 699 C CA . ASP A 1 84 ? 0.665 -15.614 -8.080 1.00 89.94 84 ASP A CA 1
ATOM 700 C C . ASP A 1 84 ? 0.394 -14.565 -9.171 1.00 89.94 84 ASP A C 1
ATOM 702 O O . ASP A 1 84 ? 0.322 -14.903 -10.355 1.00 89.94 84 ASP A O 1
ATOM 706 N N . VAL A 1 85 ? 0.321 -13.285 -8.803 1.00 93.75 85 VAL A N 1
ATOM 707 C CA . VAL A 1 85 ? 0.214 -12.174 -9.754 1.00 93.75 85 VAL A CA 1
ATOM 708 C C . VAL A 1 85 ? 1.603 -11.632 -10.075 1.00 93.75 85 VAL A C 1
ATOM 710 O O . VAL A 1 85 ? 2.274 -11.097 -9.198 1.00 93.75 85 VAL A O 1
ATOM 713 N N . LYS A 1 86 ? 2.045 -11.751 -11.330 1.00 93.31 86 LYS A N 1
ATOM 714 C CA . LYS A 1 86 ? 3.400 -11.374 -11.753 1.00 93.31 86 LYS A CA 1
ATOM 715 C C . LYS A 1 86 ? 3.386 -10.268 -12.795 1.00 93.31 86 LYS A C 1
ATOM 717 O O . LYS A 1 86 ? 2.572 -10.287 -13.719 1.00 93.31 86 LYS A O 1
ATOM 722 N N . VAL A 1 87 ? 4.340 -9.352 -12.671 1.00 91.88 87 VAL A N 1
ATOM 723 C CA . VAL A 1 87 ? 4.644 -8.331 -13.676 1.00 91.88 87 VAL A CA 1
ATOM 724 C C . VAL A 1 87 ? 6.047 -8.558 -14.232 1.00 91.88 87 VAL A C 1
ATOM 726 O O . VAL A 1 87 ? 6.969 -8.939 -13.505 1.00 91.88 87 VAL A O 1
ATOM 729 N N . THR A 1 88 ? 6.199 -8.364 -15.540 1.00 86.62 88 THR A N 1
ATOM 730 C CA . THR A 1 88 ? 7.472 -8.489 -16.247 1.00 86.62 88 THR A CA 1
ATOM 731 C C . THR A 1 88 ? 7.811 -7.203 -16.991 1.00 86.62 88 THR A C 1
ATOM 733 O O . THR A 1 88 ? 6.956 -6.462 -17.495 1.00 86.62 88 THR A O 1
ATOM 736 N N . HIS A 1 89 ? 9.108 -6.925 -17.071 1.00 81.88 89 HIS A N 1
ATOM 737 C CA . HIS A 1 89 ? 9.639 -5.786 -17.801 1.00 81.88 89 HIS A CA 1
ATOM 738 C C . HIS A 1 89 ? 10.159 -6.250 -19.164 1.00 81.88 89 HIS A C 1
ATOM 740 O O . HIS A 1 89 ? 11.069 -7.071 -19.254 1.00 81.88 89 HIS A O 1
ATOM 746 N N . ASN A 1 90 ? 9.608 -5.691 -20.244 1.00 69.69 90 ASN A N 1
ATOM 747 C CA . ASN A 1 90 ? 10.098 -5.921 -21.605 1.00 69.69 90 ASN A CA 1
ATOM 748 C C . ASN A 1 90 ? 11.374 -5.094 -21.835 1.00 69.69 90 ASN A C 1
ATOM 750 O O . ASN A 1 90 ? 11.353 -4.041 -22.468 1.00 69.69 90 ASN A O 1
ATOM 754 N N . VAL A 1 91 ? 12.496 -5.574 -21.291 1.00 62.97 91 VAL A N 1
ATOM 755 C CA . VAL A 1 91 ? 13.795 -4.871 -21.250 1.00 62.97 91 VAL A CA 1
ATOM 756 C C . VAL A 1 91 ? 14.389 -4.581 -22.640 1.00 62.97 91 VAL A C 1
ATOM 758 O O . VAL A 1 91 ? 15.303 -3.770 -22.767 1.00 62.97 91 VAL A O 1
ATOM 761 N N . LYS A 1 92 ? 13.870 -5.213 -23.703 1.00 51.62 92 LYS A N 1
ATOM 762 C CA . LYS A 1 92 ? 14.310 -4.987 -25.092 1.00 51.62 92 LYS A CA 1
ATOM 763 C C . LYS A 1 92 ? 13.855 -3.640 -25.673 1.00 51.62 92 LYS A C 1
ATOM 765 O O . LYS A 1 92 ? 14.455 -3.188 -26.638 1.00 51.62 92 LYS A O 1
ATOM 770 N N . ALA A 1 93 ? 12.847 -2.985 -25.090 1.00 49.16 93 ALA A N 1
ATOM 7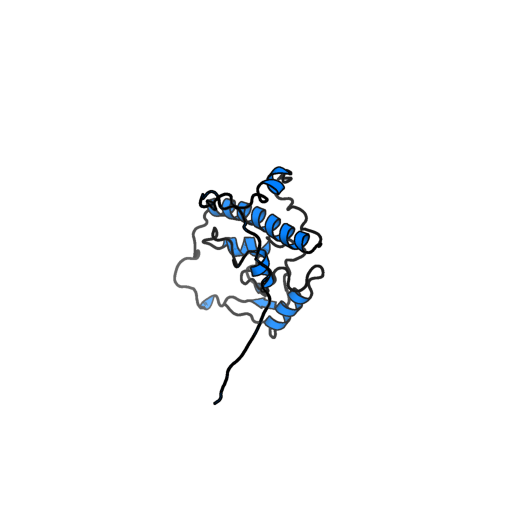71 C CA . ALA A 1 93 ? 12.298 -1.725 -25.602 1.00 49.16 93 ALA A CA 1
ATOM 772 C C . ALA A 1 93 ? 12.943 -0.454 -25.006 1.00 49.16 93 ALA A C 1
ATOM 774 O O . ALA A 1 93 ? 12.570 0.647 -25.392 1.00 49.16 93 ALA A O 1
ATOM 775 N N . GLN A 1 94 ? 13.877 -0.575 -24.053 1.00 50.16 94 GLN A N 1
ATOM 776 C CA . GLN A 1 94 ? 14.387 0.568 -23.273 1.00 50.16 94 GLN A CA 1
ATOM 777 C C . GLN A 1 94 ? 15.916 0.724 -23.293 1.00 50.16 94 GLN A C 1
ATOM 779 O O . GLN A 1 94 ? 16.489 1.278 -22.362 1.00 50.16 94 GLN A O 1
ATOM 784 N N . LYS A 1 95 ? 16.606 0.270 -24.346 1.00 46.59 95 LYS A N 1
ATOM 785 C CA . LYS A 1 95 ? 18.063 0.463 -24.466 1.00 46.59 95 LYS A CA 1
ATOM 786 C C . LYS A 1 95 ? 18.433 1.527 -25.497 1.00 46.59 95 LYS A C 1
ATOM 788 O O . LYS A 1 95 ? 19.042 1.223 -26.514 1.00 46.59 95 LYS A O 1
ATOM 793 N N . THR A 1 96 ? 18.116 2.778 -25.177 1.00 45.03 96 THR A N 1
ATOM 794 C CA . THR A 1 96 ? 18.800 3.963 -25.715 1.00 45.03 96 THR A CA 1
ATOM 795 C C . THR A 1 96 ? 18.957 4.979 -24.581 1.00 45.03 96 THR A C 1
ATOM 797 O O . THR A 1 96 ? 18.027 5.726 -24.297 1.00 45.03 96 THR A O 1
ATOM 800 N N . GLY A 1 97 ? 20.126 4.987 -23.931 1.00 42.75 97 GLY A N 1
ATOM 801 C CA . GLY A 1 97 ? 20.537 6.030 -22.980 1.00 42.75 97 GLY A CA 1
ATOM 802 C C . GLY A 1 97 ? 20.357 5.684 -21.496 1.00 42.75 97 GLY A C 1
ATOM 803 O O . GLY A 1 97 ? 19.253 5.369 -21.073 1.00 42.75 97 GLY A O 1
ATOM 804 N N . SER A 1 98 ? 21.476 5.773 -20.762 1.00 46.44 98 SER A N 1
ATOM 805 C CA . SER A 1 98 ? 21.687 5.772 -19.298 1.00 46.44 98 SER A CA 1
ATOM 806 C C . SER A 1 98 ? 20.983 4.697 -18.448 1.00 46.44 98 SER A C 1
ATOM 808 O O . SER A 1 98 ? 19.765 4.580 -18.410 1.00 46.44 98 SER A O 1
ATOM 810 N N . TRP A 1 99 ? 21.778 3.931 -17.689 1.00 50.28 99 TRP A N 1
ATOM 811 C CA . TRP A 1 99 ? 21.312 2.870 -16.777 1.00 50.28 99 TRP A CA 1
ATOM 812 C C . TRP A 1 99 ? 20.485 3.382 -15.587 1.00 50.28 99 TRP A C 1
ATOM 814 O O . TRP A 1 99 ? 19.799 2.601 -14.931 1.00 50.28 99 TRP A O 1
ATOM 824 N N . GLU A 1 100 ? 20.512 4.688 -15.335 1.00 47.53 100 GLU A N 1
ATOM 825 C CA . GLU A 1 100 ? 19.887 5.336 -14.190 1.00 47.53 100 GLU A CA 1
ATOM 826 C C . GLU A 1 100 ? 18.933 6.414 -14.708 1.00 47.53 100 GLU A C 1
ATOM 828 O O . GLU A 1 100 ? 19.343 7.359 -15.379 1.00 47.53 100 GLU A O 1
ATOM 833 N N . ARG A 1 101 ? 17.629 6.247 -14.452 1.00 51.91 101 ARG A N 1
ATOM 834 C CA . ARG A 1 101 ? 16.605 7.216 -14.881 1.00 51.91 101 ARG A CA 1
ATOM 835 C C . ARG A 1 101 ? 16.545 8.444 -13.952 1.00 51.91 101 ARG A C 1
ATOM 837 O O . ARG A 1 101 ? 15.985 9.455 -14.358 1.00 51.91 101 ARG A O 1
ATOM 844 N N . TYR A 1 102 ? 17.106 8.355 -12.738 1.00 49.16 102 TYR A N 1
ATOM 845 C CA . TYR A 1 102 ? 17.156 9.424 -11.732 1.00 49.16 102 TYR A CA 1
ATOM 846 C C . TYR A 1 102 ? 18.421 9.287 -10.865 1.00 49.16 102 TYR A C 1
ATOM 848 O O . TYR A 1 102 ? 18.859 8.168 -10.600 1.00 49.16 102 TYR A O 1
ATOM 856 N N . GLU A 1 103 ? 18.984 10.410 -10.416 1.00 51.38 103 GLU A N 1
ATOM 857 C CA . GLU A 1 103 ? 20.100 10.442 -9.462 1.00 51.38 103 GLU A CA 1
ATOM 858 C C . GLU A 1 103 ? 19.625 10.032 -8.056 1.00 51.38 103 GLU A C 1
ATOM 860 O O . GLU A 1 103 ? 18.527 10.397 -7.622 1.00 51.38 103 GLU A O 1
ATOM 865 N N . ILE A 1 104 ? 20.446 9.261 -7.334 1.00 55.91 104 ILE A N 1
ATOM 866 C CA . ILE A 1 104 ? 20.162 8.864 -5.948 1.00 55.91 104 ILE A CA 1
ATOM 867 C C . ILE A 1 104 ? 20.336 10.092 -5.047 1.00 55.91 104 ILE A C 1
ATOM 869 O O . ILE A 1 104 ? 21.452 10.501 -4.734 1.00 55.91 104 ILE A O 1
ATOM 873 N N . ASP A 1 105 ? 19.217 10.672 -4.620 1.00 62.16 105 ASP A N 1
ATOM 874 C CA . ASP A 1 105 ? 19.187 11.816 -3.712 1.00 62.16 105 ASP A CA 1
ATOM 875 C C . ASP A 1 105 ? 19.100 11.350 -2.248 1.00 62.16 105 ASP A C 1
ATOM 877 O O . ASP A 1 105 ? 18.072 10.837 -1.795 1.00 62.16 105 ASP A O 1
ATOM 881 N N . TYR A 1 106 ? 20.178 11.555 -1.488 1.00 64.38 106 TYR A N 1
ATOM 882 C CA . TYR A 1 106 ? 20.252 11.223 -0.062 1.00 64.38 106 TYR A CA 1
ATOM 883 C C . TYR A 1 106 ? 19.294 12.054 0.809 1.00 64.38 106 TYR A C 1
ATOM 885 O O . TYR A 1 106 ? 18.868 11.578 1.862 1.00 64.38 106 TYR A O 1
ATOM 893 N N . THR A 1 107 ? 18.890 13.261 0.384 1.00 65.94 107 THR A N 1
ATOM 894 C CA . THR A 1 107 ? 17.860 14.036 1.106 1.00 65.94 107 THR A CA 1
ATOM 895 C C . THR A 1 107 ? 16.509 13.329 1.071 1.00 65.94 107 THR A C 1
ATOM 897 O O . THR A 1 107 ? 15.705 13.429 2.001 1.00 65.94 107 THR A O 1
ATOM 900 N N . ALA A 1 108 ? 16.282 12.532 0.032 1.00 68.25 108 ALA A N 1
ATOM 901 C CA . ALA A 1 108 ? 15.021 11.861 -0.170 1.00 68.25 108 ALA A CA 1
ATOM 902 C C . ALA A 1 108 ? 14.836 10.633 0.749 1.00 68.25 108 ALA A C 1
ATOM 904 O O . ALA A 1 108 ? 13.696 10.260 1.026 1.00 68.25 108 ALA A O 1
ATOM 905 N N . GLN A 1 109 ? 15.910 10.104 1.355 1.00 72.69 109 GLN A N 1
ATOM 906 C CA . GLN A 1 109 ? 15.800 9.130 2.451 1.00 72.69 109 GLN A CA 1
ATOM 907 C C . GLN A 1 109 ? 15.175 9.755 3.711 1.00 72.69 109 GLN A C 1
ATOM 909 O O . GLN A 1 109 ? 14.305 9.148 4.337 1.00 72.69 109 GLN A O 1
ATOM 914 N N . TRP A 1 110 ? 15.564 10.983 4.075 1.00 79.44 110 TRP A N 1
ATOM 915 C CA . TRP A 1 110 ? 14.971 11.681 5.223 1.00 79.44 110 TRP A CA 1
ATOM 916 C C . TRP A 1 110 ? 13.486 11.986 4.992 1.00 79.44 110 TRP A C 1
ATOM 918 O O . TRP A 1 110 ? 12.664 11.834 5.898 1.00 79.44 110 TRP A O 1
ATOM 928 N N . ILE A 1 111 ? 13.131 12.352 3.755 1.00 83.75 111 ILE A N 1
ATOM 929 C CA . ILE A 1 111 ? 11.733 12.529 3.349 1.00 83.75 111 ILE A CA 1
ATOM 930 C C . ILE A 1 111 ? 10.970 11.211 3.522 1.00 83.75 111 ILE A C 1
ATOM 932 O O . ILE A 1 111 ? 9.917 11.212 4.153 1.00 83.75 111 ILE A O 1
ATOM 936 N N . LEU A 1 112 ? 11.511 10.079 3.056 1.00 85.69 112 LEU A N 1
ATOM 937 C CA . LEU A 1 112 ? 10.872 8.773 3.237 1.00 85.69 112 LEU A CA 1
ATOM 938 C C . LEU A 1 112 ? 10.615 8.451 4.715 1.00 85.69 112 LEU A C 1
ATOM 940 O O . LEU A 1 112 ? 9.500 8.069 5.071 1.00 85.69 112 LEU A O 1
ATOM 944 N N . GLU A 1 113 ? 11.615 8.607 5.583 1.00 84.94 113 GLU A N 1
ATOM 945 C CA . GLU A 1 113 ? 11.455 8.317 7.012 1.00 84.94 113 GLU A CA 1
ATOM 946 C C . GLU A 1 113 ? 10.377 9.193 7.660 1.00 84.94 113 GLU A C 1
ATOM 948 O O . GLU A 1 113 ? 9.538 8.696 8.421 1.00 84.94 113 GLU A O 1
ATOM 953 N N . LYS A 1 114 ? 10.368 10.489 7.335 1.00 88.62 114 LYS A N 1
ATOM 954 C CA . LYS A 1 114 ? 9.352 11.435 7.802 1.00 88.62 114 LYS A CA 1
ATOM 955 C C . LYS A 1 114 ? 7.952 11.033 7.325 1.00 88.62 114 LYS A C 1
ATOM 957 O O . LYS A 1 114 ? 7.032 10.940 8.141 1.00 88.62 114 LYS A O 1
ATOM 962 N N . GLU A 1 115 ? 7.791 10.754 6.035 1.00 91.69 115 GLU A N 1
ATOM 963 C CA . GLU A 1 115 ? 6.499 10.396 5.440 1.00 91.69 115 GLU A CA 1
ATOM 964 C C . GLU A 1 115 ? 5.993 9.024 5.907 1.00 91.69 115 GLU A C 1
ATOM 966 O O . GLU A 1 115 ? 4.785 8.814 6.039 1.00 91.69 115 GLU A O 1
ATOM 971 N N . LEU A 1 116 ? 6.887 8.083 6.227 1.00 90.88 116 LEU A N 1
ATOM 972 C CA . LEU A 1 116 ? 6.509 6.815 6.853 1.00 90.88 116 LEU A CA 1
ATOM 973 C C . LEU A 1 116 ? 5.968 7.028 8.265 1.00 90.88 116 LEU A C 1
ATOM 975 O O . LEU A 1 116 ? 4.917 6.479 8.598 1.00 90.88 116 LEU A O 1
ATOM 979 N N . ARG A 1 117 ? 6.635 7.847 9.089 1.00 88.19 117 ARG A N 1
ATOM 980 C CA . ARG A 1 117 ? 6.148 8.180 10.441 1.00 88.19 117 ARG A CA 1
ATOM 981 C C . ARG A 1 117 ? 4.761 8.816 10.376 1.00 88.19 117 ARG A C 1
ATOM 983 O O . ARG A 1 117 ? 3.839 8.345 11.046 1.00 88.19 117 ARG A O 1
ATOM 990 N N . GLN A 1 118 ? 4.594 9.824 9.521 1.00 91.06 118 GLN A N 1
ATOM 991 C CA . GLN A 1 118 ? 3.307 10.493 9.330 1.00 91.06 118 GLN A CA 1
ATOM 992 C C . GLN A 1 118 ? 2.235 9.533 8.804 1.00 91.06 118 GLN A C 1
ATOM 994 O O . GLN A 1 118 ? 1.082 9.554 9.254 1.00 91.06 118 GLN A O 1
ATOM 999 N N . GLY A 1 119 ? 2.617 8.659 7.875 1.00 93.12 119 GLY A N 1
ATOM 1000 C CA . GLY A 1 119 ? 1.737 7.652 7.314 1.00 93.12 119 GLY A CA 1
ATOM 1001 C C . GLY A 1 119 ? 1.249 6.654 8.363 1.00 93.12 119 GLY A C 1
ATOM 1002 O O . GLY A 1 119 ? 0.043 6.459 8.495 1.00 93.12 119 GLY A O 1
ATOM 1003 N N . PHE A 1 120 ? 2.138 6.104 9.195 1.00 92.44 120 PHE A N 1
ATOM 1004 C CA . PHE A 1 120 ? 1.760 5.182 10.272 1.00 92.44 120 PHE A CA 1
ATOM 1005 C C . PHE A 1 120 ? 0.807 5.810 11.292 1.00 92.44 120 PHE A C 1
ATOM 1007 O O . PHE A 1 120 ? -0.147 5.156 11.734 1.00 92.44 120 PHE A O 1
ATOM 1014 N N . VAL A 1 121 ? 1.031 7.078 11.651 1.00 91.38 121 VAL A N 1
ATOM 1015 C CA . VAL A 1 121 ? 0.128 7.834 12.530 1.00 91.38 121 VAL A CA 1
ATOM 1016 C C . VAL A 1 121 ? -1.240 8.004 11.869 1.00 91.38 121 VAL A C 1
ATOM 1018 O O . VAL A 1 121 ? -2.264 7.753 12.505 1.00 91.38 121 VAL A O 1
ATOM 1021 N N . THR A 1 122 ? -1.271 8.371 10.587 1.00 94.38 122 THR A N 1
ATOM 1022 C CA . THR A 1 122 ? -2.508 8.547 9.809 1.00 94.38 122 THR A CA 1
ATOM 1023 C C . THR A 1 122 ? -3.312 7.249 9.717 1.00 94.38 122 THR A C 1
ATOM 1025 O O . THR A 1 122 ? -4.493 7.227 10.066 1.00 94.38 122 THR A O 1
ATOM 1028 N N . VAL A 1 123 ? -2.659 6.144 9.355 1.00 95.38 123 VAL A N 1
ATOM 1029 C CA . VAL A 1 123 ? -3.263 4.806 9.270 1.00 95.38 123 VAL A CA 1
ATOM 1030 C C . VAL A 1 123 ? -3.804 4.362 10.634 1.00 95.38 123 VAL A C 1
ATOM 1032 O O . VAL A 1 123 ? -4.945 3.912 10.741 1.00 95.38 123 VAL A O 1
ATOM 1035 N N . SER A 1 124 ? -3.023 4.542 11.702 1.00 93.06 124 SER A N 1
ATOM 1036 C CA . SER A 1 124 ? -3.442 4.183 13.063 1.00 93.06 124 SER A CA 1
ATOM 1037 C C . SER A 1 124 ? -4.622 5.019 13.549 1.00 93.06 124 SER A C 1
ATOM 1039 O O . SER A 1 124 ? -5.532 4.483 14.180 1.00 93.06 124 SER A O 1
ATOM 1041 N N . ARG A 1 125 ? -4.634 6.322 13.246 1.00 93.56 125 ARG A N 1
ATOM 1042 C CA . ARG A 1 125 ? -5.749 7.219 13.567 1.00 93.56 125 ARG A CA 1
ATOM 1043 C C . ARG A 1 125 ? -7.026 6.779 12.854 1.00 93.56 125 ARG A C 1
ATOM 1045 O O . ARG A 1 125 ? -8.058 6.673 13.509 1.00 93.56 125 ARG A O 1
ATOM 1052 N N . TYR A 1 126 ? -6.942 6.464 11.562 1.00 95.81 126 TYR A N 1
ATOM 1053 C CA . TYR A 1 126 ? -8.082 5.992 10.773 1.00 95.81 126 TYR A CA 1
ATOM 1054 C C . TYR A 1 126 ? -8.685 4.696 11.341 1.00 95.81 126 TYR A C 1
ATOM 1056 O O . TYR A 1 126 ? -9.901 4.590 11.494 1.00 95.81 126 TYR A O 1
ATOM 1064 N N . LEU A 1 127 ? -7.845 3.726 11.725 1.00 94.88 127 LEU A N 1
ATOM 1065 C CA . LEU A 1 127 ? -8.309 2.486 12.362 1.00 94.88 127 LEU A CA 1
ATOM 1066 C C . LEU A 1 127 ? -8.969 2.755 13.723 1.00 94.88 127 LEU A C 1
ATOM 1068 O O . LEU A 1 127 ? -10.071 2.271 13.978 1.00 94.88 127 LEU A O 1
ATOM 1072 N N . ARG A 1 128 ? -8.352 3.591 14.570 1.00 93.19 128 ARG A N 1
ATOM 1073 C CA . ARG A 1 128 ? -8.900 3.952 15.890 1.00 93.19 128 ARG A CA 1
ATOM 1074 C C . ARG A 1 128 ? -10.245 4.672 15.795 1.00 93.19 128 ARG A C 1
ATOM 1076 O O . ARG A 1 128 ? -11.135 4.373 16.582 1.00 93.19 128 ARG A O 1
ATOM 1083 N N . GLN A 1 129 ? -10.425 5.566 14.819 1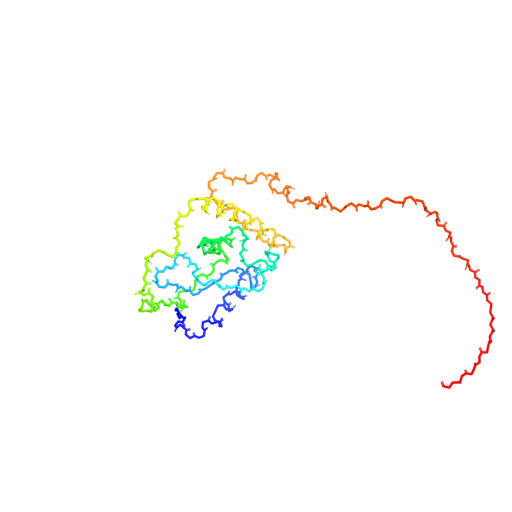.00 94.50 129 GLN A N 1
ATOM 1084 C CA . GLN A 1 129 ? -11.708 6.240 14.567 1.00 94.50 129 GLN A CA 1
ATOM 1085 C C . GLN A 1 129 ? -12.836 5.259 14.213 1.00 94.50 129 GLN A C 1
ATOM 1087 O O . GLN A 1 129 ? -14.002 5.550 14.460 1.00 94.50 129 GLN A O 1
ATOM 1092 N N . LYS A 1 130 ? -12.497 4.082 13.674 1.00 95.06 130 LYS A N 1
ATOM 1093 C CA . LYS A 1 130 ? -13.437 2.987 13.396 1.00 95.06 130 LYS A CA 1
ATOM 1094 C C . LYS A 1 130 ? -13.561 1.975 14.545 1.00 95.06 130 LYS A C 1
ATOM 1096 O O . LYS A 1 130 ? -14.210 0.951 14.367 1.00 95.06 130 LYS A O 1
ATOM 1101 N N . GLY A 1 131 ? -12.932 2.224 15.698 1.00 94.56 131 GLY A N 1
ATOM 1102 C CA . GLY A 1 131 ? -12.913 1.291 16.831 1.00 94.56 131 GLY A CA 1
ATOM 1103 C C . GLY A 1 131 ? -12.051 0.042 16.605 1.00 94.56 131 GLY A C 1
ATOM 1104 O O . GLY A 1 131 ? -12.227 -0.957 17.296 1.00 94.56 131 GLY A O 1
ATOM 1105 N N . LEU A 1 132 ? -11.133 0.077 15.634 1.00 93.56 132 LEU A N 1
ATOM 1106 C CA . LEU A 1 132 ? -10.269 -1.044 15.260 1.00 93.56 132 LEU A CA 1
ATOM 1107 C C . LEU A 1 132 ? -8.869 -0.909 15.886 1.00 93.56 132 LEU A C 1
ATOM 1109 O O . LEU A 1 132 ? -8.428 0.208 16.186 1.00 93.56 132 LEU A O 1
ATOM 1113 N N . PRO A 1 133 ? -8.130 -2.023 16.069 1.00 88.50 133 PRO A N 1
ATOM 1114 C CA . PRO A 1 133 ? -6.765 -1.968 16.578 1.00 88.50 133 PRO A CA 1
ATOM 1115 C C . PRO A 1 133 ? -5.870 -1.171 15.624 1.00 88.50 133 PRO A C 1
ATOM 1117 O O . PRO A 1 133 ? -5.813 -1.453 14.429 1.00 88.50 133 PRO A O 1
ATOM 1120 N N . GLY A 1 134 ? -5.158 -0.179 16.164 1.00 83.31 134 GLY A N 1
ATOM 1121 C CA . GLY A 1 134 ? -4.155 0.575 15.412 1.00 83.31 134 GLY A CA 1
ATOM 1122 C C . GLY A 1 134 ? -2.934 -0.276 15.059 1.00 83.31 134 GLY A C 1
ATOM 1123 O O . GLY A 1 134 ? -2.759 -1.390 15.563 1.00 83.31 134 GLY A O 1
ATOM 1124 N N . LEU A 1 135 ? -2.058 0.266 14.212 1.00 80.06 135 LEU A N 1
ATOM 1125 C CA . LEU A 1 135 ? -0.789 -0.392 13.936 1.00 80.06 135 LEU A CA 1
ATOM 1126 C C . LEU A 1 135 ? 0.108 -0.352 15.181 1.00 80.06 135 LEU A C 1
ATOM 1128 O O . LEU A 1 135 ? 0.100 0.652 15.904 1.00 80.06 135 LEU A O 1
ATOM 1132 N N . PRO A 1 136 ? 0.899 -1.412 15.442 1.00 70.56 136 PRO A N 1
ATOM 1133 C CA . PRO A 1 136 ? 2.022 -1.266 16.349 1.00 70.56 136 PRO A CA 1
ATOM 1134 C C . PRO A 1 136 ? 2.918 -0.170 15.779 1.00 70.56 136 PRO A C 1
ATOM 1136 O O . PRO A 1 136 ? 3.143 -0.111 14.567 1.00 70.56 136 PRO A O 1
ATOM 1139 N N . LEU A 1 137 ? 3.395 0.714 16.649 1.00 59.38 137 LEU A N 1
ATOM 1140 C CA . LEU A 1 137 ? 4.344 1.733 16.233 1.00 59.38 137 LEU A CA 1
ATOM 1141 C C . LEU A 1 137 ? 5.543 1.042 15.576 1.00 59.38 137 LEU A C 1
ATOM 1143 O O . LEU A 1 137 ? 5.999 0.012 16.088 1.00 59.38 137 LEU A O 1
ATOM 1147 N N . PRO A 1 138 ? 6.021 1.543 14.427 1.00 53.28 138 PRO A N 1
ATOM 1148 C CA . PRO A 1 138 ? 7.153 0.933 13.756 1.00 53.28 138 PRO A CA 1
ATOM 1149 C C . PRO A 1 138 ? 8.348 0.930 14.710 1.00 53.28 138 PRO A C 1
ATOM 1151 O O . PRO A 1 138 ? 8.698 1.958 15.284 1.00 53.28 138 PRO A O 1
ATOM 1154 N N . SER A 1 139 ? 9.005 -0.218 14.856 1.00 47.56 139 SER A N 1
ATOM 1155 C CA . SER A 1 139 ? 10.265 -0.357 15.590 1.00 47.56 139 SER A CA 1
ATOM 1156 C C . SER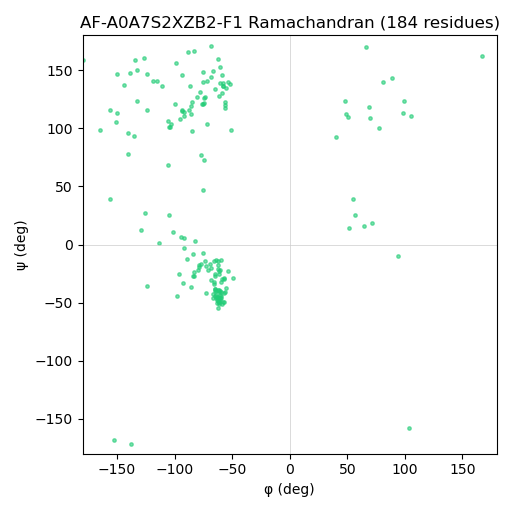 A 1 139 ? 11.441 0.210 14.780 1.00 47.56 139 SER A C 1
ATOM 1158 O O . SER A 1 139 ? 12.458 -0.456 14.598 1.00 47.56 139 SER A O 1
ATOM 1160 N N . ILE A 1 140 ? 11.281 1.409 14.220 1.00 44.47 140 ILE A N 1
ATOM 1161 C CA . ILE A 1 140 ? 12.343 2.141 13.533 1.00 44.47 140 ILE A CA 1
ATOM 1162 C C . ILE A 1 140 ? 12.960 3.098 14.558 1.00 44.47 140 ILE A C 1
ATOM 1164 O O . ILE A 1 140 ? 12.323 4.054 14.990 1.00 44.47 140 ILE A O 1
ATOM 1168 N N . CYS A 1 141 ? 14.185 2.757 14.977 1.00 36.56 141 CYS A N 1
ATOM 1169 C CA . CYS A 1 141 ? 15.107 3.510 15.835 1.00 36.56 141 CYS A CA 1
ATOM 1170 C C . CYS A 1 141 ? 14.476 4.253 17.024 1.00 36.56 141 CYS A C 1
ATOM 1172 O O . CYS A 1 141 ? 14.116 5.419 16.897 1.00 36.56 141 CYS A O 1
ATOM 1174 N N . SER A 1 142 ? 14.435 3.600 18.194 1.00 32.66 142 SER A N 1
ATOM 1175 C CA . SER A 1 142 ? 14.373 4.222 19.537 1.00 32.66 142 SER A CA 1
ATOM 1176 C C . SER A 1 142 ? 13.286 5.281 19.788 1.00 32.66 142 SER A C 1
ATOM 1178 O O . SER A 1 142 ? 13.340 5.998 20.785 1.00 32.66 142 SER A O 1
ATOM 1180 N N . TYR A 1 143 ? 12.291 5.385 18.913 1.00 39.44 143 TYR A N 1
ATOM 1181 C CA . TYR A 1 143 ? 11.252 6.396 18.968 1.00 39.44 143 TYR A CA 1
ATOM 1182 C C . TYR A 1 143 ? 9.968 5.771 19.506 1.00 39.44 143 TYR A C 1
ATOM 1184 O O . TYR A 1 143 ? 9.260 5.043 18.812 1.00 39.44 143 TYR A O 1
ATOM 1192 N N . SER A 1 144 ? 9.686 6.070 20.769 1.00 40.28 144 SER A N 1
ATOM 1193 C CA . SER A 1 144 ? 8.344 5.980 21.330 1.00 40.28 144 SER A CA 1
ATOM 1194 C C . SER A 1 144 ? 7.722 7.366 21.133 1.00 40.28 144 SER A C 1
ATOM 1196 O O . SER A 1 144 ? 8.253 8.314 21.714 1.00 40.28 144 SER A O 1
ATOM 1198 N N . PRO A 1 145 ? 6.676 7.543 20.303 1.00 43.28 145 PRO A N 1
ATOM 1199 C CA . PRO A 1 145 ? 5.996 8.822 20.199 1.00 43.28 145 PRO A CA 1
ATOM 1200 C C . PRO A 1 145 ? 5.522 9.204 21.595 1.00 43.28 145 PRO A C 1
ATOM 1202 O O . PRO A 1 145 ? 4.766 8.461 22.233 1.00 43.28 145 PRO A O 1
ATOM 1205 N N . GLY A 1 146 ? 5.997 10.347 22.077 1.00 38.69 146 GLY A N 1
ATOM 1206 C CA . GLY A 1 146 ? 5.483 10.925 23.303 1.00 38.69 146 GLY A CA 1
ATOM 1207 C C . GLY A 1 146 ? 4.005 11.263 23.124 1.00 38.69 146 GLY A C 1
ATOM 1208 O O . GLY A 1 146 ? 3.515 11.438 22.007 1.00 38.69 146 GLY A O 1
ATOM 1209 N N . ILE A 1 147 ? 3.278 11.397 24.234 1.00 43.44 147 ILE A N 1
ATOM 1210 C CA . ILE A 1 147 ? 1.906 11.933 24.242 1.00 43.44 147 ILE A CA 1
ATOM 1211 C C . ILE A 1 147 ? 1.819 13.253 23.445 1.00 43.44 147 ILE A C 1
ATOM 1213 O O . ILE A 1 147 ? 0.805 13.517 22.810 1.00 43.44 147 ILE A O 1
ATOM 1217 N N . GLU A 1 148 ? 2.903 14.026 23.377 1.00 41.41 148 GLU A N 1
ATOM 1218 C CA . GLU A 1 148 ? 3.019 15.269 22.607 1.00 41.41 148 GLU A CA 1
ATOM 1219 C C . GLU A 1 148 ? 2.831 15.084 21.091 1.00 41.41 148 GLU A C 1
ATOM 1221 O O . GLU A 1 148 ? 2.104 15.866 20.481 1.00 41.41 148 GLU A O 1
ATOM 1226 N N . ASP A 1 149 ? 3.343 14.005 20.489 1.00 44.06 149 ASP A N 1
ATOM 1227 C CA . ASP A 1 149 ? 3.118 13.695 19.067 1.00 44.06 149 ASP A CA 1
ATOM 1228 C C . ASP A 1 149 ? 1.676 13.246 18.795 1.00 44.06 149 ASP A C 1
ATOM 1230 O O . ASP A 1 149 ? 1.172 13.352 17.680 1.00 44.06 149 ASP A O 1
ATOM 1234 N N . MET A 1 150 ? 0.967 12.763 19.819 1.00 40.81 150 MET A N 1
ATOM 1235 C CA . MET A 1 150 ? -0.464 12.456 19.730 1.00 40.81 150 MET A CA 1
ATOM 1236 C C . MET A 1 150 ? -1.337 13.706 19.934 1.00 40.81 150 MET A C 1
ATOM 1238 O O . MET A 1 150 ? -2.467 13.742 19.445 1.00 40.81 150 MET A O 1
ATOM 1242 N N . VAL A 1 151 ? -0.814 14.735 20.613 1.00 44.16 151 VAL A N 1
ATOM 1243 C CA . VAL A 1 151 ? -1.509 15.991 20.944 1.00 44.16 151 VAL A CA 1
ATOM 1244 C C . VAL A 1 151 ? -1.271 17.085 19.894 1.00 44.16 151 VAL A C 1
ATOM 1246 O O . VAL A 1 151 ? -2.197 17.838 19.595 1.00 44.16 151 VAL A O 1
ATOM 1249 N N . ALA A 1 152 ? -0.101 17.143 19.252 1.00 44.62 152 ALA A N 1
ATOM 1250 C CA . ALA A 1 152 ? 0.220 18.146 18.227 1.00 44.62 152 ALA A CA 1
ATOM 1251 C C . ALA A 1 152 ? -0.697 18.081 16.987 1.00 44.62 152 ALA A C 1
ATOM 1253 O O . ALA A 1 152 ? -0.896 19.084 16.305 1.00 44.62 152 ALA A O 1
ATOM 1254 N N . PHE A 1 153 ? -1.327 16.932 16.726 1.00 44.28 153 PHE A N 1
ATOM 1255 C CA . PHE A 1 153 ? -2.296 16.758 15.635 1.00 44.28 153 PHE A CA 1
ATOM 1256 C C . PHE A 1 153 ? -3.765 16.959 16.054 1.00 44.28 153 PHE A C 1
ATOM 1258 O O . PHE A 1 153 ? -4.657 16.720 15.243 1.00 44.28 153 PHE A O 1
ATOM 1265 N N . ASN A 1 154 ? -4.025 17.388 17.296 1.00 40.50 154 ASN A N 1
ATOM 1266 C CA . ASN A 1 154 ? -5.368 17.660 17.827 1.00 40.50 154 ASN A CA 1
ATOM 1267 C C . ASN A 1 154 ? -5.737 19.153 17.871 1.00 40.50 154 ASN A C 1
ATOM 1269 O O . ASN A 1 154 ? -6.760 19.505 18.457 1.00 40.50 154 ASN A O 1
ATOM 1273 N N . LEU A 1 155 ? -4.962 20.050 17.255 1.00 32.62 155 LEU A N 1
ATOM 1274 C CA . 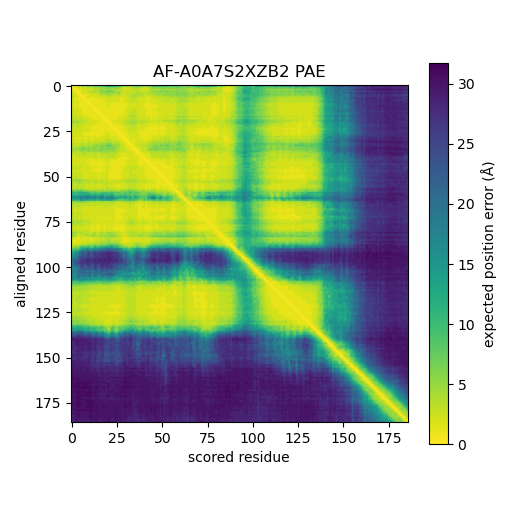LEU A 1 155 ? -5.390 21.443 17.136 1.00 32.62 155 LEU A CA 1
ATOM 1275 C C . LEU A 1 155 ? -6.241 21.626 15.870 1.00 32.62 155 LEU A C 1
ATOM 1277 O O . LEU A 1 155 ? -5.713 21.477 14.766 1.00 32.62 155 LEU A O 1
ATOM 1281 N N . PRO A 1 156 ? -7.538 21.980 15.981 1.00 35.75 156 PRO A N 1
ATOM 1282 C CA . PRO A 1 156 ? -8.234 22.562 14.847 1.00 35.75 156 PRO A CA 1
ATOM 1283 C C . PRO A 1 156 ? -7.477 23.825 14.430 1.00 35.75 156 PRO A C 1
ATOM 1285 O O . PRO A 1 156 ? -7.040 24.612 15.272 1.00 35.75 156 PRO A O 1
ATOM 1288 N N . ASN A 1 157 ? -7.302 23.978 13.120 1.00 35.72 157 ASN A N 1
ATOM 1289 C CA . ASN A 1 157 ? -6.604 25.082 12.478 1.00 35.72 157 ASN A CA 1
ATOM 1290 C C . ASN A 1 157 ? -7.154 26.425 13.012 1.00 35.72 157 ASN A C 1
ATOM 1292 O O . ASN A 1 157 ? -8.215 26.884 12.586 1.00 35.72 157 ASN A O 1
ATOM 1296 N N . LYS A 1 158 ? -6.465 27.057 13.972 1.00 38.50 158 LYS A N 1
ATOM 1297 C CA . LYS A 1 158 ? -6.759 28.426 14.423 1.00 38.50 158 LYS A CA 1
ATOM 1298 C C . LYS A 1 158 ? -6.266 29.387 13.346 1.00 38.50 158 LYS A C 1
ATOM 1300 O O . LYS A 1 158 ? -5.232 30.007 13.519 1.00 38.50 158 LYS A O 1
ATOM 1305 N N . ASN A 1 159 ? -6.976 29.445 12.225 1.00 36.44 159 ASN A N 1
ATOM 1306 C CA . ASN A 1 159 ? -6.868 30.501 11.216 1.00 36.44 159 ASN A CA 1
ATOM 1307 C C . ASN A 1 159 ? -8.166 30.614 10.394 1.00 36.44 159 ASN A C 1
ATOM 1309 O O . ASN A 1 159 ? -8.147 30.846 9.191 1.00 36.44 159 ASN A O 1
ATOM 1313 N N . GLN A 1 160 ? -9.318 30.475 11.054 1.00 35.78 160 GLN A N 1
ATOM 1314 C CA . GLN A 1 160 ? -10.535 31.145 10.601 1.00 35.78 160 GLN A CA 1
ATOM 1315 C C . GLN A 1 160 ? -10.760 32.334 11.528 1.00 35.78 160 GLN A C 1
ATOM 1317 O O . GLN A 1 160 ? -11.179 32.193 12.676 1.00 35.78 160 GLN A O 1
ATOM 1322 N N . SER A 1 161 ? -10.385 33.508 11.035 1.00 31.97 161 SER A N 1
ATOM 1323 C CA . SER A 1 161 ? -10.756 34.795 11.602 1.00 31.97 161 SER A CA 1
ATOM 1324 C C . SER A 1 161 ? -12.282 34.891 11.677 1.00 31.97 161 SER A C 1
ATOM 1326 O O . SER A 1 161 ? -12.968 34.864 10.658 1.00 31.97 161 SER A O 1
ATOM 1328 N N . LEU A 1 162 ? -12.819 35.009 12.894 1.00 31.62 162 LEU A N 1
ATOM 1329 C CA . LEU A 1 162 ? -14.188 35.475 13.094 1.00 31.62 162 LEU A CA 1
ATOM 1330 C C . LEU A 1 162 ? -14.291 36.936 12.626 1.00 31.62 162 LEU A C 1
ATOM 1332 O O . LEU A 1 162 ? -13.453 37.746 13.033 1.00 31.62 162 LEU A O 1
ATOM 1336 N N . PRO A 1 163 ? -15.320 37.321 11.854 1.00 31.19 163 PRO A N 1
ATOM 1337 C CA . PRO A 1 163 ? -15.695 38.717 11.750 1.00 31.19 163 PRO A CA 1
ATOM 1338 C C . PRO A 1 163 ? -16.417 39.155 13.032 1.00 31.19 163 PRO A C 1
ATOM 1340 O O . PRO A 1 163 ? -17.390 38.549 13.481 1.00 31.19 163 PRO A O 1
ATOM 1343 N N . THR A 1 164 ? -15.902 40.228 13.620 1.00 31.88 164 THR A N 1
ATOM 1344 C CA . THR A 1 164 ? -16.460 40.951 14.762 1.00 31.88 164 THR A CA 1
ATOM 1345 C C . THR A 1 164 ? -17.669 41.790 14.333 1.00 31.88 164 THR A C 1
ATOM 1347 O O . THR A 1 164 ? -17.515 42.700 13.527 1.00 31.88 164 THR A O 1
ATOM 1350 N N . SER A 1 165 ? -18.838 41.561 14.935 1.00 32.03 165 SER A N 1
ATOM 1351 C CA . SER A 1 165 ? -19.871 42.588 15.194 1.00 32.03 165 SER A CA 1
ATOM 1352 C C . SER A 1 165 ? -20.865 42.019 16.216 1.00 32.03 165 SER A C 1
ATOM 1354 O O . SER A 1 165 ? -21.572 41.060 15.929 1.00 32.03 165 SER A O 1
ATOM 1356 N N . GLN A 1 166 ? -20.739 42.353 17.500 1.00 32.06 166 GLN A N 1
ATOM 1357 C CA . GLN A 1 166 ? -21.506 43.406 18.183 1.00 32.06 166 GLN A CA 1
ATOM 1358 C C . GLN A 1 166 ? -23.033 43.361 17.958 1.00 32.06 166 GLN A C 1
ATOM 1360 O O . GLN A 1 166 ? -23.521 43.678 16.883 1.00 32.06 166 GLN A O 1
ATOM 1365 N N . ASN A 1 167 ? -23.731 43.043 19.058 1.00 33.19 167 ASN A N 1
ATOM 1366 C CA . ASN A 1 167 ? -25.061 43.489 19.492 1.00 33.19 167 ASN A CA 1
ATOM 1367 C C . ASN A 1 167 ? -26.250 43.405 18.520 1.00 33.19 167 ASN A C 1
ATOM 1369 O O . ASN A 1 167 ? -26.443 44.288 17.693 1.00 33.19 167 ASN A O 1
ATOM 1373 N N . ALA A 1 168 ? -27.178 42.485 18.802 1.00 31.36 168 ALA A N 1
ATOM 1374 C CA . ALA A 1 168 ? -28.609 42.773 18.683 1.00 31.36 168 ALA A CA 1
ATOM 1375 C C . ALA A 1 168 ? -29.431 41.840 19.584 1.00 31.36 168 ALA A C 1
ATOM 1377 O O . ALA A 1 168 ? -29.446 40.622 19.418 1.00 31.36 168 ALA A O 1
ATOM 1378 N N . SER A 1 169 ? -30.100 42.448 20.558 1.00 33.44 169 SER A N 1
ATOM 1379 C CA . SER A 1 169 ? -31.097 41.853 21.437 1.00 33.44 169 SER A CA 1
ATOM 1380 C C . SER A 1 169 ? -32.264 41.257 20.644 1.00 33.44 169 SER A C 1
ATOM 1382 O O . SER A 1 169 ? -32.760 41.865 19.699 1.00 33.44 169 SER A O 1
ATOM 1384 N N . LEU A 1 170 ? -32.725 40.083 21.074 1.00 33.66 170 LEU A N 1
ATOM 1385 C CA . LEU A 1 170 ? -33.958 39.438 20.616 1.00 33.66 170 LEU A CA 1
ATOM 1386 C C . LEU A 1 170 ? -35.194 40.305 20.915 1.00 33.66 170 LEU A C 1
ATOM 1388 O O . LEU A 1 170 ? -35.338 40.770 22.049 1.00 33.66 170 LEU A O 1
ATOM 1392 N N . PRO A 1 171 ? -36.157 40.383 19.983 1.00 38.28 171 PRO A N 1
ATOM 1393 C CA . PRO A 1 171 ? -37.562 40.539 20.328 1.00 38.28 171 PRO A CA 1
ATOM 1394 C C . PRO A 1 171 ? -38.359 39.269 19.991 1.00 38.28 171 PRO A C 1
ATOM 1396 O O . PRO A 1 171 ? -38.205 38.659 18.934 1.00 38.28 171 PRO A O 1
ATOM 1399 N N . LEU A 1 172 ? -39.227 38.892 20.931 1.00 40.91 172 LEU A N 1
ATOM 1400 C CA . LEU A 1 172 ? -40.213 37.813 20.837 1.00 40.91 172 LEU A CA 1
ATOM 1401 C C . LEU A 1 172 ? -41.225 38.048 19.694 1.00 40.91 172 LEU A C 1
ATOM 1403 O O . LEU A 1 172 ? -41.529 39.200 19.378 1.00 40.91 172 LEU A O 1
ATOM 1407 N N . PRO A 1 173 ? -41.807 36.981 19.113 1.00 40.28 173 PRO A N 1
ATOM 1408 C CA . PRO A 1 173 ? -42.837 37.109 18.087 1.00 40.28 173 PRO A CA 1
ATOM 1409 C C . PRO A 1 173 ? -44.191 37.522 18.697 1.00 40.28 173 PRO A C 1
ATOM 1411 O O . PRO A 1 173 ? -44.579 36.981 19.738 1.00 40.28 173 PRO A O 1
ATOM 1414 N N . PRO A 1 174 ? -44.958 38.423 18.057 1.00 43.56 174 PRO A N 1
ATOM 1415 C CA . PRO A 1 174 ? -46.325 38.689 18.470 1.00 43.56 174 PRO A CA 1
ATOM 1416 C C . PRO A 1 174 ? -47.267 37.583 17.978 1.00 43.56 174 PRO A C 1
ATOM 1418 O O . PRO A 1 174 ? -47.290 37.216 16.803 1.00 43.56 174 PRO A O 1
ATOM 1421 N N . SER A 1 175 ? -48.081 37.086 18.906 1.00 38.06 175 SER A N 1
ATOM 1422 C CA . SER A 1 175 ? -49.303 36.344 18.625 1.00 38.06 175 SER A CA 1
ATOM 1423 C C . SER A 1 175 ? -50.374 37.321 18.129 1.00 38.06 175 SER A C 1
ATOM 1425 O O . SER A 1 175 ? -50.653 38.337 18.761 1.00 38.06 175 SER A O 1
ATOM 1427 N N . GLY A 1 176 ? -50.965 37.030 16.972 1.00 36.38 176 GLY A N 1
ATOM 1428 C CA . GLY A 1 176 ? -51.984 37.872 16.353 1.00 36.38 176 GLY A CA 1
ATOM 1429 C C . GLY A 1 176 ? -52.936 37.026 15.527 1.00 36.38 176 GLY A C 1
ATOM 1430 O O . GLY A 1 176 ? -52.585 36.529 14.463 1.00 36.38 176 GLY A O 1
ATOM 1431 N N . ASN A 1 177 ? -54.127 36.829 16.073 1.00 33.31 177 ASN A N 1
ATOM 1432 C CA . ASN A 1 177 ? -55.245 36.127 15.466 1.00 33.31 177 ASN A CA 1
ATOM 1433 C C . ASN A 1 177 ? -56.028 37.077 14.531 1.00 33.31 177 ASN A C 1
ATOM 1435 O O . ASN A 1 177 ? -55.931 38.293 14.677 1.00 33.31 177 ASN A O 1
ATOM 1439 N N . THR A 1 178 ? -56.901 36.495 13.701 1.00 35.81 178 THR A N 1
ATOM 1440 C CA . THR A 1 178 ? -58.087 37.075 13.017 1.00 35.81 178 THR A CA 1
ATOM 1441 C C . THR A 1 178 ? -58.040 37.392 11.500 1.00 35.81 178 THR A C 1
ATOM 1443 O O . THR A 1 178 ? -57.463 38.359 11.023 1.00 35.81 178 THR A O 1
ATOM 1446 N N . THR A 1 179 ? -58.821 36.563 10.785 1.00 35.84 179 THR A N 1
ATOM 1447 C CA . THR A 1 179 ? -59.832 36.861 9.741 1.00 35.84 179 THR A CA 1
ATOM 1448 C C . THR A 1 179 ? -59.477 37.411 8.346 1.00 35.84 179 THR A C 1
ATOM 1450 O O . THR A 1 179 ? -59.225 38.591 8.161 1.00 35.84 179 THR A O 1
ATOM 1453 N N . SER A 1 180 ? -59.844 36.572 7.360 1.00 34.16 180 SER A N 1
ATOM 1454 C CA . SER A 1 180 ? -60.896 36.824 6.347 1.00 34.16 180 SER A CA 1
ATOM 1455 C C . SER A 1 180 ? -60.515 37.319 4.936 1.00 34.16 180 SER A C 1
ATOM 1457 O O . SER A 1 180 ? -60.309 38.504 4.713 1.00 34.16 180 SER A O 1
ATOM 1459 N N . LYS A 1 181 ? -60.778 36.398 3.988 1.00 37.34 181 LYS A N 1
ATOM 1460 C CA . LYS A 1 181 ? -61.475 36.545 2.687 1.00 37.34 181 LYS A CA 1
ATOM 1461 C C . LYS A 1 181 ? -60.702 36.920 1.411 1.00 37.34 181 LYS A C 1
ATOM 1463 O O . LYS A 1 181 ? -59.896 37.835 1.376 1.00 37.34 181 LYS A O 1
ATOM 1468 N N . HIS A 1 182 ? -61.219 36.270 0.354 1.00 39.75 182 HIS A N 1
ATOM 1469 C CA . HIS A 1 182 ? -61.165 36.543 -1.090 1.00 39.75 182 HIS A CA 1
ATOM 1470 C C . HIS A 1 182 ? -59.893 36.100 -1.837 1.00 39.75 182 HIS A C 1
ATOM 1472 O O . HIS A 1 182 ? -58.798 36.316 -1.352 1.00 39.75 182 HIS A O 1
ATOM 1478 N N . ASN A 1 183 ? -59.922 35.545 -3.055 1.00 38.34 183 ASN A N 1
ATOM 1479 C CA . ASN A 1 183 ? -60.914 34.861 -3.904 1.00 38.34 183 ASN A CA 1
ATOM 1480 C C . ASN A 1 183 ? -60.179 34.481 -5.221 1.00 38.34 183 ASN A C 1
ATOM 1482 O O . ASN A 1 183 ? -59.244 35.186 -5.582 1.00 38.34 183 ASN A O 1
ATOM 1486 N N . LEU A 1 184 ? -60.709 33.498 -5.969 1.00 39.41 184 LEU A N 1
ATOM 1487 C CA . LEU A 1 184 ? -60.600 33.304 -7.441 1.00 39.41 184 LEU A CA 1
ATOM 1488 C C . LEU A 1 184 ? -59.219 32.891 -8.016 1.00 39.41 184 LEU A C 1
ATOM 1490 O O . LEU A 1 184 ? -58.250 33.631 -7.959 1.00 39.41 184 LEU A O 1
ATOM 1494 N N . SER A 1 185 ? -59.054 31.646 -8.484 1.00 41.94 185 SER A N 1
ATOM 1495 C CA . SER A 1 185 ? -59.420 31.115 -9.822 1.00 41.94 185 SER A CA 1
ATOM 1496 C C . SER A 1 185 ? -58.459 31.499 -10.956 1.00 41.94 185 SER A C 1
ATOM 1498 O O . SER A 1 185 ? -58.629 32.548 -11.568 1.00 41.94 185 SER A O 1
ATOM 1500 N N . ARG A 1 186 ? -57.559 30.584 -11.335 1.00 43.97 186 ARG A N 1
ATOM 1501 C CA . ARG A 1 186 ? -57.570 29.823 -12.603 1.00 43.97 186 ARG A CA 1
ATOM 1502 C C . ARG A 1 186 ? -56.366 28.892 -12.674 1.00 43.97 186 ARG A C 1
ATOM 1504 O O . ARG A 1 186 ? -55.295 29.297 -12.184 1.00 43.97 186 ARG A O 1
#

Organism: NCBI:txid94617

Radius of gyration: 26.85 Å; Cα contacts (8 Å, |Δi|>4): 188; chains: 1; bounding box: 83×59×50 Å

pLDDT: mean 73.3, std 24.61, range [31.19, 98.44]

Foldseek 3Di:
DDWPFPPLVVVQQVVQCPQPQDRQFAKEAAQEPVHRQWHPPIDGDCVCCVLVVNDPAPPLDPDDLRRVQSCPLLHPSRYDYDPRTYDYDPVVVPPDDDPDPDDDDPVVVVVSVVRSQVSLVSQQVVQVVVVTHGDDRDPDPPDDDDVVNVVVVPDDPPPPDDDDDDDDDDDDDDDDDDYDDDDDDD